Protein AF-0000000066527134 (afdb_homodimer)

Structure (mmCIF, N/CA/C/O backbone):
data_AF-0000000066527134-model_v1
#
loop_
_entity.id
_entity.type
_entity.pdbx_description
1 polymer 'Secreted protein'
#
loop_
_atom_site.group_PDB
_atom_site.id
_atom_site.type_symbol
_atom_site.label_atom_id
_atom_site.label_alt_id
_atom_site.label_comp_id
_atom_site.label_asym_id
_atom_site.label_entity_id
_atom_site.label_seq_id
_atom_site.pdbx_PDB_ins_code
_atom_site.Cartn_x
_atom_site.Cartn_y
_atom_site.Cartn_z
_atom_site.occupancy
_atom_site.B_iso_or_equiv
_atom_site.auth_seq_id
_atom_site.auth_comp_id
_atom_site.auth_asym_id
_atom_site.auth_atom_id
_atom_site.pdbx_PDB_model_num
ATOM 1 N N . MET A 1 1 ? -58.719 14.539 5.199 1 37.06 1 MET A N 1
ATOM 2 C CA . MET A 1 1 ? -57.594 14.211 6.043 1 37.06 1 MET A CA 1
ATOM 3 C C . MET A 1 1 ? -56.281 14.227 5.234 1 37.06 1 MET A C 1
ATOM 5 O O . MET A 1 1 ? -56.188 13.562 4.199 1 37.06 1 MET A O 1
ATOM 9 N N . PRO A 1 2 ? -55.406 15.398 5.344 1 46.97 2 PRO A N 1
ATOM 10 C CA . PRO A 1 2 ? -54.125 15.547 4.633 1 46.97 2 PRO A CA 1
ATOM 11 C C . PRO A 1 2 ? -53.062 14.531 5.074 1 46.97 2 PRO A C 1
ATOM 13 O O . PRO A 1 2 ? -52.938 14.281 6.273 1 46.97 2 PRO A O 1
ATOM 16 N N . CYS A 1 3 ? -52.844 13.469 4.371 1 45.56 3 CYS A N 1
ATOM 17 C CA . CYS A 1 3 ? -51.75 12.5 4.473 1 45.56 3 CYS A CA 1
ATOM 18 C C . CYS A 1 3 ? -50.406 13.188 4.324 1 45.56 3 CYS A C 1
ATOM 20 O O . CYS A 1 3 ? -50.094 13.727 3.262 1 45.56 3 CYS A O 1
ATOM 22 N N . ARG A 1 4 ? -49.844 13.875 5.441 1 46.09 4 ARG A N 1
ATOM 23 C CA . ARG A 1 4 ? -48.469 14.367 5.504 1 46.09 4 ARG A CA 1
ATOM 24 C C . ARG A 1 4 ? -47.469 13.258 5.223 1 46.09 4 ARG A C 1
ATOM 26 O O . ARG A 1 4 ? -47.344 12.312 6.008 1 46.09 4 ARG A O 1
ATOM 33 N N . LEU A 1 5 ? -47.125 13 3.965 1 45.25 5 LEU A N 1
ATOM 34 C CA . LEU A 1 5 ? -46 12.172 3.555 1 45.25 5 LEU A CA 1
ATOM 35 C C . LEU A 1 5 ? -44.688 12.656 4.188 1 45.25 5 LEU A C 1
ATOM 37 O O . LEU A 1 5 ? -44.219 13.758 3.883 1 45.25 5 LEU A O 1
ATOM 41 N N . SER A 1 6 ? -44.375 12.25 5.441 1 44.38 6 SER A N 1
ATOM 42 C CA . SER A 1 6 ? -43.062 12.477 6.031 1 44.38 6 SER A CA 1
ATOM 43 C C . SER A 1 6 ? -41.969 11.844 5.184 1 44.38 6 SER A C 1
ATOM 45 O O . SER A 1 6 ? -41.969 10.641 4.934 1 44.38 6 SER A O 1
ATOM 47 N N . LEU A 1 7 ? -41.219 12.594 4.324 1 48.12 7 LEU A N 1
ATOM 48 C CA . LEU A 1 7 ? -40 12.25 3.611 1 48.12 7 LEU A CA 1
ATOM 49 C C . LEU A 1 7 ? -38.875 11.922 4.586 1 48.12 7 LEU A C 1
ATOM 51 O O . LEU A 1 7 ? -38.344 12.812 5.273 1 48.12 7 LEU A O 1
ATOM 55 N N . VAL A 1 8 ? -38.781 10.695 5.094 1 47.97 8 VAL A N 1
ATOM 56 C CA . VAL A 1 8 ? -37.594 10.227 5.793 1 47.97 8 VAL A CA 1
ATOM 57 C C . VAL A 1 8 ? -36.406 10.195 4.832 1 47.97 8 VAL A C 1
ATOM 59 O O . VAL A 1 8 ? -36.375 9.406 3.889 1 47.97 8 VAL A O 1
ATOM 62 N N . VAL A 1 9 ? -35.625 11.297 4.594 1 46.44 9 VAL A N 1
ATOM 63 C CA . VAL A 1 9 ? -34.344 11.305 3.879 1 46.44 9 VAL A CA 1
ATOM 64 C C . VAL A 1 9 ? -33.312 10.484 4.652 1 46.44 9 VAL A C 1
ATOM 66 O O . VAL A 1 9 ? -32.969 10.828 5.781 1 46.44 9 VAL A O 1
ATOM 69 N N . PHE A 1 10 ? -33.125 9.18 4.355 1 46.41 10 PHE A N 1
ATOM 70 C CA . PHE A 1 10 ? -32.062 8.336 4.875 1 46.41 10 PHE A CA 1
ATOM 71 C C . PHE A 1 10 ? -30.703 8.844 4.406 1 46.41 10 PHE A C 1
ATOM 73 O O . PHE A 1 10 ? -30.438 8.898 3.207 1 46.41 10 PHE A O 1
ATOM 80 N N . PRO A 1 11 ? -29.953 9.609 5.215 1 48.59 11 PRO A N 1
ATOM 81 C CA . PRO A 1 11 ? -28.562 9.945 4.855 1 48.59 11 PRO A CA 1
ATOM 82 C C . PRO A 1 11 ? -27.672 8.719 4.754 1 48.59 11 PRO A C 1
ATOM 84 O O . PRO A 1 11 ? -27.141 8.25 5.766 1 48.59 11 PRO A O 1
ATOM 87 N N . ALA A 1 12 ? -27.875 7.719 4.074 1 39.5 12 ALA A N 1
ATOM 88 C CA . ALA A 1 12 ? -27.141 6.457 4.141 1 39.5 12 ALA A CA 1
ATOM 89 C C . ALA A 1 12 ? -25.672 6.648 3.736 1 39.5 12 ALA A C 1
ATOM 91 O O . ALA A 1 12 ? -24.828 5.82 4.059 1 39.5 12 ALA A O 1
ATOM 92 N N . LEU A 1 13 ? -25.266 7.355 2.67 1 39.97 13 LEU A N 1
ATOM 93 C CA . LEU A 1 13 ? -24.25 6.734 1.822 1 39.97 13 LEU A CA 1
ATOM 94 C C . LEU A 1 13 ? -22.844 6.988 2.373 1 39.97 13 LEU A C 1
ATOM 96 O O . LEU A 1 13 ? -21.875 7.008 1.618 1 39.97 13 LEU A O 1
ATOM 100 N N . PHE A 1 14 ? -22.547 7.645 3.459 1 42.16 14 PHE A N 1
ATOM 101 C CA . PHE A 1 14 ? -21.156 8.016 3.684 1 42.16 14 PHE A CA 1
ATOM 102 C C . PHE A 1 14 ? -20.344 6.797 4.102 1 42.16 14 PHE A C 1
ATOM 104 O O . PHE A 1 14 ? -19.234 6.938 4.637 1 42.16 14 PHE A O 1
ATOM 111 N N . SER A 1 15 ? -20.812 5.535 4.258 1 42.16 15 SER A N 1
ATOM 112 C CA . SER A 1 15 ? -20.25 4.508 5.133 1 42.16 15 SER A CA 1
ATOM 113 C C . SER A 1 15 ? -19.078 3.803 4.48 1 42.16 15 SER A C 1
ATOM 115 O O . SER A 1 15 ? -18.281 3.141 5.164 1 42.16 15 SER A O 1
ATOM 117 N N . ILE A 1 16 ? -18.953 3.828 3.217 1 43.81 16 ILE A N 1
ATOM 118 C CA . ILE A 1 16 ? -18.047 2.844 2.627 1 43.81 16 ILE A CA 1
ATOM 119 C C . ILE A 1 16 ? -16.609 3.336 2.738 1 43.81 16 ILE A C 1
ATOM 121 O O . ILE A 1 16 ? -15.695 2.551 3.023 1 43.81 16 ILE A O 1
ATOM 125 N N . ALA A 1 17 ? -16.359 4.594 2.553 1 46.09 17 ALA A N 1
ATOM 126 C CA . ALA A 1 17 ? -14.992 5.102 2.518 1 46.09 17 ALA A CA 1
ATOM 127 C C . ALA A 1 17 ? -14.336 5.008 3.891 1 46.09 17 ALA A C 1
ATOM 129 O O . ALA A 1 17 ? -13.141 4.719 3.998 1 46.09 17 ALA A O 1
ATOM 130 N N . ALA A 1 18 ? -15.156 5.164 4.969 1 51.25 18 ALA A N 1
ATOM 131 C CA . ALA A 1 18 ? -14.68 5.102 6.348 1 51.25 18 ALA A CA 1
ATOM 132 C C . ALA A 1 18 ? -14.141 3.715 6.684 1 51.25 18 ALA A C 1
ATOM 134 O O . ALA A 1 18 ? -13.125 3.59 7.367 1 51.25 18 ALA A O 1
ATOM 135 N N . GLY A 1 19 ? -14.656 2.715 5.945 1 56.28 19 GLY A N 1
ATOM 136 C CA . GLY A 1 19 ? -14.297 1.346 6.277 1 56.28 19 GLY A CA 1
ATOM 137 C C . GLY A 1 19 ? -12.898 0.97 5.832 1 56.28 19 GLY A C 1
ATOM 138 O O . GLY A 1 19 ? -12.125 0.404 6.605 1 56.28 19 GLY A O 1
ATOM 139 N N . AL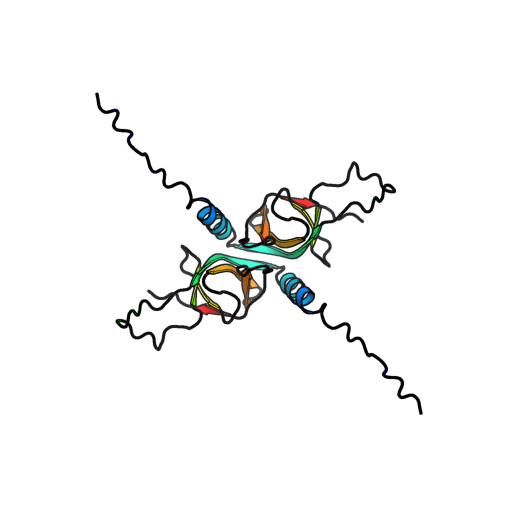A A 1 20 ? -12.531 1.51 4.691 1 60.06 20 ALA A N 1
ATOM 140 C CA . ALA A 1 20 ? -11.219 1.14 4.172 1 60.06 20 ALA A CA 1
ATOM 141 C C . ALA A 1 20 ? -10.109 1.839 4.949 1 60.06 20 ALA A C 1
ATOM 143 O O . ALA A 1 20 ? -9.094 1.221 5.289 1 60.06 20 ALA A O 1
ATOM 144 N N . ALA A 1 21 ? -10.305 3.02 5.328 1 64.88 21 ALA A N 1
ATOM 145 C CA . ALA A 1 21 ? -9.305 3.781 6.07 1 64.88 21 ALA A CA 1
ATOM 146 C C . ALA A 1 21 ? -9.062 3.172 7.449 1 64.88 21 ALA A C 1
ATOM 148 O O . ALA A 1 21 ? -7.922 3.062 7.898 1 64.88 21 ALA A O 1
ATOM 149 N N . GLU A 1 22 ? -10.133 2.783 8.125 1 72.75 22 GLU A N 1
ATOM 150 C CA . GLU A 1 22 ? -10.016 2.184 9.445 1 72.75 22 GLU A CA 1
ATOM 151 C C . GLU A 1 22 ? -9.289 0.846 9.391 1 72.75 22 GLU A C 1
ATOM 153 O O . GLU A 1 22 ? -8.5 0.519 10.281 1 72.75 22 GLU A O 1
ATOM 158 N N . GLU A 1 23 ? -9.484 0.227 8.305 1 82.19 23 GLU A N 1
ATOM 159 C CA . GLU A 1 23 ? -8.859 -1.086 8.164 1 82.19 23 GLU A CA 1
ATOM 160 C C . GLU A 1 23 ? -7.344 -0.965 8 1 82.19 23 GLU A C 1
ATOM 162 O O . GLU A 1 23 ? -6.598 -1.828 8.469 1 82.19 23 GLU A O 1
ATOM 167 N N . LEU A 1 24 ? -6.965 0.145 7.512 1 90.81 24 LEU A N 1
ATOM 168 C CA . LEU A 1 24 ? -5.535 0.307 7.277 1 90.81 24 LEU A CA 1
ATOM 169 C C . LEU A 1 24 ? -4.812 0.696 8.562 1 90.81 24 LEU A C 1
ATOM 171 O O . LEU A 1 24 ? -3.623 0.414 8.727 1 90.81 24 LEU A O 1
ATOM 175 N N . LYS A 1 25 ? -5.551 1.233 9.5 1 90.25 25 LYS A N 1
ATOM 176 C CA . LYS A 1 25 ? -4.957 1.659 10.758 1 90.25 25 LYS A CA 1
ATOM 177 C C . LYS A 1 25 ? -4.418 0.465 11.547 1 90.25 25 LYS A C 1
ATOM 179 O O . LYS A 1 25 ? -3.406 0.577 12.242 1 90.25 25 LYS A O 1
ATOM 184 N N . ASP A 1 26 ? -5.02 -0.697 11.367 1 91.69 26 ASP A N 1
ATOM 185 C CA . ASP A 1 26 ? -4.645 -1.896 12.109 1 91.69 26 ASP A CA 1
ATOM 186 C C . ASP A 1 26 ? -3.35 -2.496 11.57 1 91.69 26 ASP A C 1
ATOM 188 O O . ASP A 1 26 ? -2.795 -3.426 12.156 1 91.69 26 ASP A O 1
ATOM 192 N N . MET A 1 27 ? -2.857 -1.867 10.594 1 95.75 27 MET A N 1
ATOM 193 C CA . MET A 1 27 ? -1.662 -2.422 9.969 1 95.75 27 MET A CA 1
ATOM 194 C C . MET A 1 27 ? -0.402 -1.955 10.688 1 95.75 27 MET A C 1
ATOM 196 O O . MET A 1 27 ? 0.681 -2.502 10.469 1 95.75 27 MET A O 1
ATOM 200 N N . ALA A 1 28 ? -0.53 -0.947 11.484 1 96.38 28 ALA A N 1
ATOM 201 C CA . ALA A 1 28 ? 0.632 -0.46 12.219 1 96.38 28 ALA A CA 1
ATOM 202 C C . ALA A 1 28 ? 1.3 -1.589 13 1 96.38 28 ALA A C 1
ATOM 204 O O . ALA A 1 28 ? 0.62 -2.402 13.633 1 96.38 28 ALA A O 1
ATOM 205 N N . GLY A 1 29 ? 2.629 -1.631 12.914 1 97.12 29 GLY A N 1
ATOM 206 C CA . GLY A 1 29 ? 3.375 -2.662 13.617 1 97.12 29 GLY A CA 1
ATOM 207 C C . GLY A 1 29 ? 3.594 -3.912 12.789 1 97.12 29 GLY A C 1
ATOM 208 O O . GLY A 1 29 ? 4.367 -4.793 13.172 1 97.12 29 GLY A O 1
ATOM 209 N N . SER A 1 30 ? 2.934 -4.055 11.68 1 98 30 SER A N 1
ATOM 210 C CA . SER A 1 30 ? 3.117 -5.199 10.797 1 98 30 SER A CA 1
ATOM 211 C C . SER A 1 30 ? 4.43 -5.094 10.023 1 98 30 SER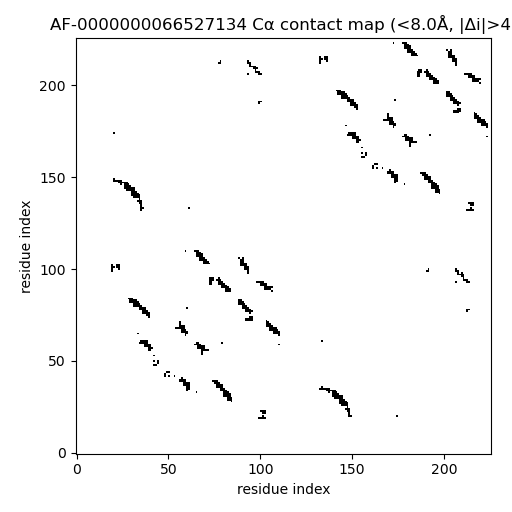 A C 1
ATOM 213 O O . SER A 1 30 ? 4.887 -3.992 9.711 1 98 30 SER A O 1
ATOM 215 N N . THR A 1 31 ? 4.934 -6.234 9.734 1 98.38 31 THR A N 1
ATOM 216 C CA . THR A 1 31 ? 6.109 -6.316 8.875 1 98.38 31 THR A CA 1
ATOM 217 C C . THR A 1 31 ? 5.711 -6.668 7.445 1 98.38 31 THR A C 1
ATOM 219 O O . THR A 1 31 ? 4.941 -7.605 7.223 1 98.38 31 THR A O 1
ATOM 222 N N . ILE A 1 32 ? 6.188 -5.918 6.574 1 98.19 32 ILE A N 1
ATOM 223 C CA . ILE A 1 32 ? 5.949 -6.223 5.168 1 98.19 32 ILE A CA 1
ATOM 224 C C . ILE A 1 32 ? 6.777 -7.438 4.754 1 98.19 32 ILE A C 1
ATOM 226 O O . ILE A 1 32 ? 8.008 -7.41 4.828 1 98.19 32 ILE A O 1
ATOM 230 N N . VAL A 1 33 ? 6.148 -8.414 4.324 1 98.19 33 VAL A N 1
ATOM 231 C CA . VAL A 1 33 ? 6.801 -9.648 3.898 1 98.19 33 VAL A CA 1
ATOM 232 C C . VAL A 1 33 ? 7.207 -9.539 2.43 1 98.19 33 VAL A C 1
ATOM 234 O O . VAL A 1 33 ? 8.328 -9.883 2.062 1 98.19 33 VAL A O 1
ATOM 237 N N . VAL A 1 34 ? 6.293 -9.102 1.628 1 97.56 34 VAL A N 1
ATOM 238 C CA . VAL A 1 34 ? 6.523 -8.898 0.202 1 97.56 34 VAL A CA 1
ATOM 239 C C . VAL A 1 34 ? 5.594 -7.812 -0.325 1 97.56 34 VAL A C 1
ATOM 241 O O . VAL A 1 34 ? 4.492 -7.617 0.201 1 97.56 34 VAL A O 1
ATOM 244 N N . ALA A 1 35 ? 6.023 -7.078 -1.286 1 96.62 35 ALA A N 1
ATOM 245 C CA . ALA A 1 35 ? 5.23 -6.047 -1.959 1 96.62 35 ALA A CA 1
ATOM 246 C C . ALA A 1 35 ? 5.586 -5.965 -3.441 1 96.62 35 ALA A C 1
ATOM 248 O O . ALA A 1 35 ? 6.711 -6.281 -3.834 1 96.62 35 ALA A O 1
ATOM 249 N N . GLY A 1 36 ? 4.621 -5.551 -4.203 1 93.69 36 GLY A N 1
ATOM 250 C CA . GLY A 1 36 ? 4.855 -5.418 -5.633 1 93.69 36 GLY A CA 1
ATOM 251 C C . GLY A 1 36 ? 3.6 -5.605 -6.461 1 93.69 36 GLY A C 1
ATOM 252 O O . GLY A 1 36 ? 2.488 -5.59 -5.93 1 93.69 36 GLY A O 1
ATOM 253 N N . ARG A 1 37 ? 3.801 -5.645 -7.73 1 91.44 37 ARG A N 1
ATOM 254 C CA . ARG A 1 37 ? 2.703 -5.902 -8.656 1 91.44 37 ARG A CA 1
ATOM 255 C C . ARG A 1 37 ? 2.268 -7.363 -8.594 1 91.44 37 ARG A C 1
ATOM 257 O O . ARG A 1 37 ? 3.105 -8.266 -8.539 1 91.44 37 ARG A O 1
ATOM 264 N N . LEU A 1 38 ? 1.004 -7.508 -8.539 1 92.81 38 LEU A N 1
ATOM 265 C CA . LEU A 1 38 ? 0.38 -8.828 -8.609 1 92.81 38 LEU A CA 1
ATOM 266 C C . LEU A 1 38 ? -0.214 -9.078 -9.984 1 92.81 38 LEU A C 1
ATOM 268 O O . LEU A 1 38 ? -0.937 -8.234 -10.523 1 92.81 38 LEU A O 1
ATOM 272 N N . GLU A 1 39 ? 0.112 -10.234 -10.461 1 91.38 39 GLU A N 1
ATOM 273 C CA . GLU A 1 39 ? -0.455 -10.648 -11.742 1 91.38 39 GLU A CA 1
ATOM 274 C C . GLU A 1 39 ? -1.211 -11.969 -11.609 1 91.38 39 GLU A C 1
ATOM 276 O O . GLU A 1 39 ? -0.761 -12.875 -10.906 1 91.38 39 GLU A O 1
ATOM 281 N N . ALA A 1 40 ? -2.277 -11.945 -12.328 1 91.38 40 ALA A N 1
ATOM 282 C CA . ALA A 1 40 ? -3.059 -13.18 -12.32 1 91.38 40 ALA A CA 1
ATOM 283 C C . ALA A 1 40 ? -2.289 -14.32 -12.977 1 91.38 40 ALA A C 1
ATOM 285 O O . ALA A 1 40 ? -1.641 -14.125 -14.008 1 91.38 40 ALA A O 1
ATOM 286 N N . VAL A 1 41 ? -2.293 -15.469 -12.242 1 90.31 41 VAL A N 1
ATOM 287 C CA . VAL A 1 41 ? -1.701 -16.688 -12.797 1 90.31 41 VAL A CA 1
ATOM 288 C C . VAL A 1 41 ? -2.797 -17.578 -13.383 1 90.31 41 VAL A C 1
ATOM 290 O O . VAL A 1 41 ? -3.59 -18.156 -12.633 1 90.31 41 VAL A O 1
ATOM 293 N N . GLU A 1 42 ? -2.785 -17.594 -14.633 1 84.31 42 GLU A N 1
ATOM 294 C CA . GLU A 1 42 ? -3.791 -18.406 -15.297 1 84.31 42 GLU A CA 1
ATOM 295 C C . GLU A 1 42 ? -3.254 -19.797 -15.594 1 84.31 42 GLU A C 1
ATOM 297 O O . GLU A 1 42 ? -2.053 -19.984 -15.812 1 84.31 42 GLU A O 1
ATOM 302 N N . CYS A 1 43 ? -4.145 -20.766 -15.43 1 81.88 43 CYS A N 1
ATOM 303 C CA . CYS A 1 43 ? -3.799 -22.094 -15.883 1 81.88 43 CYS A CA 1
ATOM 304 C C . CYS A 1 43 ? -3.428 -22.094 -17.359 1 81.88 43 CYS A C 1
ATOM 306 O O . CYS A 1 43 ? -4.133 -21.5 -18.188 1 81.88 43 CYS A O 1
ATOM 308 N N . PRO A 1 44 ? -2.178 -22.5 -17.562 1 71.81 44 PRO A N 1
ATOM 309 C CA . PRO A 1 44 ? -1.733 -22.469 -18.953 1 71.81 44 PRO A CA 1
ATOM 310 C C . PRO A 1 44 ? -2.693 -23.188 -19.906 1 71.81 44 PRO A C 1
ATOM 312 O O . PRO A 1 44 ? -2.574 -23.062 -21.125 1 71.81 44 PRO A O 1
ATOM 315 N N . GLY A 1 45 ? -3.834 -23.656 -19.453 1 63.66 45 GLY A N 1
ATOM 316 C CA . GLY A 1 45 ? -4.59 -24.75 -20.031 1 63.66 45 GLY A CA 1
ATOM 317 C C . GLY A 1 45 ? -5.125 -24.438 -21.422 1 63.66 45 GLY A C 1
ATOM 318 O O . GLY A 1 45 ? -6.105 -23.703 -21.562 1 63.66 45 GLY A O 1
ATOM 319 N N . ALA A 1 46 ? -4.52 -23.922 -22.297 1 56.28 46 ALA A N 1
ATOM 320 C CA . ALA A 1 46 ? -5.18 -24.078 -23.594 1 56.28 46 ALA A CA 1
ATOM 321 C C . ALA A 1 46 ? -5.684 -25.5 -23.781 1 56.28 46 ALA A C 1
ATOM 323 O O . ALA A 1 46 ? -5.574 -26.062 -24.875 1 56.28 46 ALA A O 1
ATOM 324 N N . GLY A 1 47 ? -6.309 -26.062 -22.578 1 57.56 47 GLY A N 1
ATOM 325 C CA . GLY A 1 47 ? -6.836 -27.391 -22.797 1 57.56 47 GLY A CA 1
ATOM 326 C C . GLY A 1 47 ? -5.801 -28.484 -22.609 1 57.56 47 GLY A C 1
ATOM 327 O O . GLY A 1 47 ? -6.133 -29.672 -22.609 1 57.56 47 GLY A O 1
ATOM 328 N N . LEU A 1 48 ? -4.605 -28.125 -22.547 1 62.91 48 LEU A N 1
ATOM 329 C CA . LEU A 1 48 ? -3.582 -29.172 -22.5 1 62.91 48 LEU A CA 1
ATOM 330 C C . LEU A 1 48 ? -3.271 -29.562 -21.062 1 62.91 48 LEU A C 1
ATOM 332 O O . LEU A 1 48 ? -2.717 -30.625 -20.812 1 62.91 48 LEU A O 1
ATOM 336 N N . TYR A 1 49 ? -3.807 -28.672 -20.188 1 65.25 49 TYR A N 1
ATOM 337 C CA . TYR A 1 49 ? -3.545 -28.953 -18.781 1 65.25 49 TYR A CA 1
ATOM 338 C C . TYR A 1 49 ? -4.848 -29.078 -18 1 65.25 49 TYR A C 1
ATOM 340 O O . TYR A 1 49 ? -5.855 -28.469 -18.359 1 65.25 49 TYR A O 1
ATOM 348 N N . ASP A 1 50 ? -4.957 -30.125 -17.266 1 72.12 50 ASP A N 1
ATOM 349 C CA . ASP A 1 50 ? -6.074 -30.234 -16.344 1 72.12 50 ASP A CA 1
ATOM 350 C C . ASP A 1 50 ? -6.086 -29.062 -15.352 1 72.12 50 ASP A C 1
ATOM 352 O O . ASP A 1 50 ? -5.281 -29.031 -14.414 1 72.12 50 ASP A O 1
ATOM 356 N N . CYS A 1 51 ? -6.969 -28.094 -15.539 1 77.62 51 CYS A N 1
ATOM 357 C CA . CYS A 1 51 ? -7.027 -26.891 -14.734 1 77.62 51 CYS A CA 1
ATOM 358 C C . CYS A 1 51 ? -8.086 -27.016 -13.641 1 77.62 51 CYS A C 1
ATOM 360 O O . CYS A 1 51 ? -8.352 -26.047 -12.922 1 77.62 51 CYS A O 1
ATOM 362 N N . THR A 1 52 ? -8.688 -28.219 -13.57 1 75.31 52 THR A N 1
ATOM 363 C CA . THR A 1 52 ? -9.773 -28.391 -12.609 1 75.31 52 THR A CA 1
ATOM 364 C C . THR A 1 52 ? -9.281 -28.141 -11.188 1 75.31 52 THR A C 1
ATOM 366 O O . THR A 1 52 ? -10.039 -27.656 -10.344 1 75.31 52 THR A O 1
ATOM 369 N N . GLY A 1 53 ? -7.93 -28.281 -10.977 1 71.19 53 GLY A N 1
ATOM 370 C CA . GLY A 1 53 ? -7.391 -28.062 -9.648 1 71.19 53 GLY A CA 1
ATOM 371 C C . GLY A 1 53 ? -6.633 -26.75 -9.523 1 71.19 53 GLY A C 1
ATOM 372 O O . GLY A 1 53 ? -6.008 -26.484 -8.492 1 71.19 53 GLY A O 1
ATOM 373 N N . TRP A 1 54 ? -6.801 -25.984 -10.523 1 76.06 54 TRP A N 1
ATOM 374 C CA . TRP A 1 54 ? -6.105 -24.703 -10.492 1 76.06 54 TRP A CA 1
ATOM 375 C C . TRP A 1 54 ? -6.77 -23.75 -9.508 1 76.06 54 TRP A C 1
ATOM 377 O O . TRP A 1 54 ? -7.988 -23.562 -9.539 1 76.06 54 TRP A O 1
ATOM 387 N N . PRO A 1 55 ? -5.969 -23.266 -8.695 1 76.25 55 PRO A N 1
ATOM 388 C CA . PRO A 1 55 ? -6.586 -22.359 -7.715 1 76.25 55 PRO A CA 1
ATOM 389 C C . PRO A 1 55 ? -7.227 -21.141 -8.359 1 76.25 55 PRO A C 1
ATOM 391 O O . PRO A 1 55 ? -6.691 -20.594 -9.328 1 76.25 55 PRO A O 1
ATOM 394 N N . ALA A 1 56 ? -8.438 -20.828 -7.902 1 77.69 56 ALA A N 1
ATOM 395 C CA . ALA A 1 56 ? -9.117 -19.625 -8.383 1 77.69 56 ALA A CA 1
ATOM 396 C C . ALA A 1 56 ? -8.461 -18.375 -7.816 1 77.69 56 ALA A C 1
ATOM 398 O O . ALA A 1 56 ? -7.953 -18.375 -6.691 1 77.69 56 ALA A O 1
ATOM 399 N N . ASN A 1 57 ? -8.453 -17.328 -8.609 1 89.5 57 ASN A N 1
ATOM 400 C CA . ASN A 1 57 ? -8.023 -16 -8.164 1 89.5 57 ASN A CA 1
ATOM 401 C C . ASN A 1 57 ? -6.586 -16.016 -7.656 1 89.5 57 ASN A C 1
ATOM 403 O O . ASN A 1 57 ? -6.305 -15.516 -6.566 1 89.5 57 ASN A O 1
ATOM 407 N N . LEU A 1 58 ? -5.762 -16.812 -8.414 1 93.19 58 LEU A N 1
ATOM 408 C CA . LEU A 1 58 ? -4.348 -16.938 -8.094 1 93.19 58 LEU A CA 1
ATOM 409 C C . LEU A 1 58 ? -3.545 -15.773 -8.672 1 93.19 58 LEU A C 1
ATOM 411 O O . LEU A 1 58 ? -3.686 -15.445 -9.852 1 93.19 58 LEU A O 1
ATOM 415 N N . TYR A 1 59 ? -2.768 -15.227 -7.824 1 93.81 59 TYR A N 1
ATOM 416 C CA . TYR A 1 59 ? -1.915 -14.117 -8.227 1 93.81 59 TYR A CA 1
ATOM 417 C C . TYR A 1 59 ? -0.472 -14.352 -7.797 1 93.81 59 TYR A C 1
ATOM 419 O O . TYR A 1 59 ? -0.222 -14.961 -6.754 1 93.81 59 TYR A O 1
ATOM 427 N N . ARG A 1 60 ? 0.445 -13.836 -8.547 1 95.19 60 ARG A N 1
ATOM 428 C CA . ARG A 1 60 ? 1.868 -13.883 -8.227 1 95.19 60 ARG A CA 1
ATOM 429 C C . ARG A 1 60 ? 2.471 -12.484 -8.188 1 95.19 60 ARG A C 1
ATOM 431 O O . ARG A 1 60 ? 2.17 -11.656 -9.047 1 95.19 60 ARG A O 1
ATOM 438 N N . PHE A 1 61 ? 3.309 -12.258 -7.105 1 95.38 61 PHE A N 1
ATOM 439 C CA . PHE A 1 61 ? 4.117 -11.039 -7.145 1 95.38 61 PHE A CA 1
ATOM 440 C C . PHE A 1 61 ? 5.129 -11.102 -8.281 1 95.38 61 PHE A C 1
ATOM 442 O O . PHE A 1 61 ? 5.949 -12.023 -8.344 1 95.38 61 PHE A O 1
ATOM 449 N N . GLU A 1 62 ? 5.047 -10.148 -9.07 1 92.06 62 GLU A N 1
ATOM 450 C CA . GLU A 1 62 ? 5.918 -10.125 -10.242 1 92.06 62 GLU A CA 1
ATOM 451 C C . GLU A 1 62 ? 7.387 -10.203 -9.844 1 92.06 62 GLU A C 1
ATOM 453 O O . GLU A 1 62 ? 7.863 -9.398 -9.047 1 92.06 62 GLU A O 1
ATOM 458 N N . GLY A 1 63 ? 8.07 -11.234 -10.453 1 90.88 63 GLY A N 1
ATOM 459 C CA . GLY A 1 63 ? 9.5 -11.391 -10.234 1 90.88 63 GLY A CA 1
ATOM 460 C C . GLY A 1 63 ? 9.836 -11.977 -8.875 1 90.88 63 GLY A C 1
ATOM 461 O O . GLY A 1 63 ? 11 -11.961 -8.461 1 90.88 63 GLY A O 1
ATOM 462 N N . GLN A 1 64 ? 8.805 -12.406 -8.203 1 93.62 64 GLN A N 1
ATOM 463 C CA . GLN A 1 64 ? 9.008 -12.992 -6.883 1 93.62 64 GLN A CA 1
ATOM 464 C C . GLN A 1 64 ? 8.32 -14.352 -6.773 1 93.62 64 GLN A C 1
ATOM 466 O O . GLN A 1 64 ? 7.441 -14.672 -7.566 1 93.62 64 GLN A O 1
ATOM 471 N N . ASP A 1 65 ? 8.773 -15.266 -5.898 1 93.69 65 ASP A N 1
ATOM 472 C CA . ASP A 1 65 ? 8.211 -16.609 -5.73 1 93.69 65 ASP A CA 1
ATOM 473 C C . ASP A 1 65 ? 7.227 -16.641 -4.566 1 93.69 65 ASP A C 1
ATOM 475 O O . ASP A 1 65 ? 7.348 -17.484 -3.672 1 93.69 65 ASP A O 1
ATOM 479 N N . VAL A 1 66 ? 6.316 -15.75 -4.574 1 96.81 66 VAL A N 1
ATOM 480 C CA . VAL A 1 66 ? 5.238 -15.664 -3.594 1 96.81 66 VAL A CA 1
ATOM 481 C C . VAL A 1 66 ? 3.896 -15.539 -4.316 1 96.81 66 VAL A C 1
ATOM 483 O O . VAL A 1 66 ? 3.721 -14.656 -5.16 1 96.81 66 VAL A O 1
ATOM 486 N N . CYS A 1 67 ? 3.043 -16.391 -4 1 96.44 67 CYS A N 1
ATOM 487 C CA . CYS A 1 67 ? 1.725 -16.422 -4.629 1 96.44 67 CYS A CA 1
ATOM 488 C C . CYS A 1 67 ? 0.623 -16.281 -3.582 1 96.44 67 CYS A C 1
ATOM 490 O O . CYS A 1 67 ? 0.777 -16.734 -2.449 1 96.44 67 CYS A O 1
ATOM 492 N N . LEU A 1 68 ? -0.416 -15.625 -3.975 1 96.25 68 LEU A N 1
ATOM 493 C CA . LEU A 1 68 ? -1.589 -15.422 -3.133 1 96.25 68 LEU A CA 1
ATOM 494 C C . LEU A 1 68 ? -2.855 -15.891 -3.838 1 96.25 68 LEU A C 1
ATOM 496 O O . LEU A 1 68 ? -2.992 -15.727 -5.055 1 96.25 68 LEU A O 1
ATOM 500 N N . SER A 1 69 ? -3.668 -16.469 -3.131 1 93.62 69 SER A N 1
ATOM 501 C CA . SER A 1 69 ? -5.066 -16.562 -3.535 1 93.62 69 SER A CA 1
ATOM 502 C C . SER A 1 69 ? -5.891 -15.422 -2.947 1 93.62 69 SER A C 1
ATOM 504 O O . SER A 1 69 ? -5.965 -15.266 -1.727 1 93.62 69 SER A O 1
ATOM 506 N N . ILE A 1 70 ? -6.453 -14.602 -3.812 1 92.69 70 ILE A N 1
ATOM 507 C CA . ILE A 1 70 ? -7.211 -13.43 -3.379 1 92.69 70 ILE A CA 1
ATOM 508 C C . ILE A 1 70 ? -8.672 -13.578 -3.799 1 92.69 70 ILE A C 1
ATOM 510 O O . ILE A 1 70 ? -8.969 -13.766 -4.98 1 92.69 70 ILE A O 1
ATOM 514 N N . GLU A 1 71 ? -9.555 -13.469 -2.932 1 87.81 71 GLU A N 1
ATOM 515 C CA . GLU A 1 71 ? -10.969 -13.719 -3.201 1 87.81 71 GLU A CA 1
ATOM 516 C C . GLU A 1 71 ? -11.578 -12.602 -4.043 1 87.81 71 GLU A C 1
ATOM 518 O O . GLU A 1 71 ? -12.367 -12.867 -4.953 1 87.81 71 GLU A O 1
ATOM 523 N N . ALA A 1 72 ? -11.312 -11.375 -3.641 1 80.81 72 ALA A N 1
ATOM 524 C CA . ALA A 1 72 ? -11.805 -10.211 -4.379 1 80.81 72 ALA A CA 1
ATOM 525 C C . ALA A 1 72 ? -10.875 -9.016 -4.219 1 80.81 72 ALA A C 1
ATOM 527 O O . ALA A 1 72 ? -10.258 -8.844 -3.162 1 80.81 72 ALA A O 1
ATOM 528 N N . GLY A 1 73 ? -10.82 -8.305 -5.273 1 77.06 73 GLY A N 1
ATOM 529 C CA . GLY A 1 73 ? -10.102 -7.055 -5.09 1 77.06 73 GLY A CA 1
ATOM 530 C C . GLY A 1 73 ? -8.969 -6.867 -6.07 1 77.06 73 GLY A C 1
ATOM 531 O O . GLY A 1 73 ? -8.367 -5.789 -6.141 1 77.06 73 GLY A O 1
ATOM 532 N N . CYS A 1 74 ? -8.695 -7.973 -6.727 1 83.56 74 CYS A N 1
ATOM 533 C CA . CYS A 1 74 ? -7.625 -7.887 -7.711 1 83.56 74 CYS A CA 1
ATOM 534 C C . CYS A 1 74 ? -8.109 -8.336 -9.086 1 83.56 74 CYS A C 1
ATOM 536 O O . CYS A 1 74 ? -8.617 -9.453 -9.227 1 83.56 74 CYS A O 1
ATOM 538 N N . ASP A 1 75 ? -8.531 -7.555 -10.047 1 78.44 75 ASP A N 1
ATOM 539 C CA . ASP A 1 75 ? -8.938 -7.957 -11.383 1 78.44 75 ASP A CA 1
ATOM 540 C C . ASP A 1 75 ? -7.797 -8.648 -12.125 1 78.44 75 ASP A C 1
ATOM 542 O O . ASP A 1 75 ? -7.301 -9.688 -11.68 1 78.44 75 ASP A O 1
ATOM 546 N N . TYR A 1 76 ? -7.375 -8.18 -13.227 1 80.38 76 TYR A N 1
ATOM 547 C CA . TYR A 1 76 ? -6.293 -8.812 -13.984 1 80.38 76 TYR A CA 1
ATOM 548 C C . TYR A 1 76 ? -4.945 -8.539 -13.328 1 80.38 76 TYR A C 1
ATOM 550 O O . TYR A 1 76 ? -4.082 -9.422 -13.281 1 80.38 76 TYR A O 1
ATOM 558 N N . SER A 1 77 ? -4.824 -7.395 -12.766 1 84.88 77 SER A N 1
ATOM 559 C CA . SER A 1 77 ? -3.609 -7.02 -12.047 1 84.88 77 SER A CA 1
ATOM 560 C C . SER A 1 77 ? -3.895 -5.953 -11 1 84.88 77 SER A C 1
ATOM 562 O O . SER A 1 77 ? -4.848 -5.184 -11.133 1 84.88 77 SER A O 1
ATOM 564 N N . CYS A 1 78 ? -3.004 -6.004 -10.031 1 88.12 78 CYS A N 1
ATOM 565 C CA . CYS A 1 78 ? -3.053 -4.992 -8.984 1 88.12 78 CYS A CA 1
ATOM 566 C C . CYS A 1 78 ? -1.713 -4.887 -8.266 1 88.12 78 CYS A C 1
ATOM 568 O O . CYS A 1 78 ? -0.776 -5.625 -8.578 1 88.12 78 CYS A O 1
ATOM 570 N N . ASP A 1 79 ? -1.583 -3.918 -7.492 1 90.88 79 ASP A N 1
ATOM 571 C CA . ASP A 1 79 ? -0.474 -3.869 -6.543 1 90.88 79 ASP A CA 1
ATOM 572 C C . ASP A 1 79 ? -0.86 -4.512 -5.211 1 90.88 79 ASP A C 1
ATOM 574 O O . ASP A 1 79 ? -2.008 -4.406 -4.777 1 90.88 79 ASP A O 1
ATOM 578 N N . GLY A 1 80 ? 0.123 -5.121 -4.637 1 93.25 80 GLY A N 1
ATOM 579 C CA . GLY A 1 80 ? -0.177 -5.832 -3.408 1 93.25 80 GLY A CA 1
ATOM 580 C C . GLY A 1 80 ? 0.922 -5.719 -2.369 1 93.25 80 GLY A C 1
ATOM 581 O O . GLY A 1 80 ? 2.094 -5.539 -2.713 1 93.25 80 GLY A O 1
ATOM 582 N N . ILE A 1 81 ? 0.53 -5.828 -1.137 1 95.69 81 ILE A N 1
ATOM 583 C CA . ILE A 1 81 ? 1.406 -5.934 0.025 1 95.69 81 ILE A CA 1
ATOM 584 C C . ILE A 1 81 ? 0.948 -7.086 0.914 1 95.69 81 ILE A C 1
ATOM 586 O O . ILE A 1 81 ? -0.214 -7.141 1.321 1 95.69 81 ILE A O 1
ATOM 590 N N . LEU A 1 82 ? 1.795 -8.031 1.134 1 98 82 LEU A N 1
ATOM 591 C CA . LEU A 1 82 ? 1.618 -9.039 2.172 1 98 82 LEU A CA 1
ATOM 592 C C . LEU A 1 82 ? 2.361 -8.648 3.443 1 98 82 LEU A C 1
ATOM 594 O O . LEU A 1 82 ? 3.562 -8.367 3.404 1 98 82 LEU A O 1
ATOM 598 N N . SER A 1 83 ? 1.659 -8.594 4.488 1 98.12 83 SER A N 1
ATOM 599 C CA . SER A 1 83 ? 2.277 -8.242 5.762 1 98.12 83 SER A CA 1
ATOM 600 C C . SER A 1 83 ? 1.946 -9.266 6.84 1 98.12 83 SER A C 1
ATOM 602 O O . SER A 1 83 ? 1.053 -10.094 6.664 1 98.12 83 SER A O 1
ATOM 604 N N . GLU A 1 84 ? 2.736 -9.195 7.902 1 97.94 84 GLU A N 1
ATOM 605 C CA . GLU A 1 84 ? 2.547 -10.125 9.016 1 97.94 84 GLU A CA 1
ATOM 606 C C . GLU A 1 84 ? 2.695 -9.414 10.359 1 97.94 84 GLU A C 1
ATOM 608 O O . GLU A 1 84 ? 3.576 -8.57 10.523 1 97.94 84 GLU A O 1
ATOM 613 N N . LYS A 1 85 ? 1.817 -9.688 11.211 1 97.19 85 LYS A N 1
ATOM 614 C CA . LYS A 1 85 ? 1.842 -9.211 12.586 1 97.19 85 LYS A CA 1
ATOM 615 C C . LYS A 1 85 ? 1.404 -10.312 13.555 1 97.19 85 LYS A C 1
ATOM 617 O O . LYS A 1 85 ? 0.284 -10.812 13.461 1 97.19 85 LYS A O 1
ATOM 622 N N . GLY A 1 86 ? 2.314 -10.648 14.477 1 95.19 86 GLY A N 1
ATOM 623 C CA . GLY A 1 86 ? 1.979 -11.672 15.453 1 95.19 86 GLY A CA 1
ATOM 624 C C . GLY A 1 86 ? 1.63 -13.008 14.828 1 95.19 86 GLY A C 1
ATOM 625 O O . GLY A 1 86 ? 0.714 -13.695 15.281 1 95.19 86 GLY A O 1
ATOM 626 N N . GLY A 1 87 ? 2.166 -13.297 13.734 1 94.06 87 GLY A N 1
ATOM 627 C CA . GLY A 1 87 ? 1.945 -14.578 13.078 1 94.06 87 GLY A CA 1
ATOM 628 C C . GLY A 1 87 ? 0.762 -14.57 12.133 1 94.06 87 GLY A C 1
ATOM 629 O O . GLY A 1 87 ? 0.477 -15.578 11.477 1 94.06 87 GLY A O 1
ATOM 630 N N . THR A 1 88 ? 0.058 -13.453 12.133 1 96.31 88 THR A N 1
ATOM 631 C CA . THR A 1 88 ? -1.095 -13.328 11.242 1 96.31 88 THR A CA 1
ATOM 632 C C . THR A 1 88 ? -0.74 -12.516 10.008 1 96.31 88 THR A C 1
ATOM 634 O O . THR A 1 88 ? -0.168 -11.43 10.117 1 96.31 88 THR A O 1
ATOM 637 N N . GLN A 1 89 ? -1.159 -13.086 8.875 1 97.06 89 GLN A N 1
ATOM 638 C CA . GLN A 1 89 ? -0.88 -12.383 7.625 1 97.06 89 GLN A CA 1
ATOM 639 C C . GLN A 1 89 ? -2.086 -11.57 7.168 1 97.06 89 GLN A C 1
ATOM 641 O O . GLN A 1 89 ? -3.23 -11.945 7.43 1 97.06 89 GLN A O 1
ATOM 646 N N . SER A 1 90 ? -1.79 -10.43 6.582 1 97.06 90 SER A N 1
ATOM 647 C CA . SER A 1 90 ? -2.791 -9.586 5.941 1 97.06 90 SER A CA 1
ATOM 648 C C . SER A 1 90 ? -2.361 -9.188 4.531 1 97.06 90 SER A C 1
ATOM 650 O O . SER A 1 90 ? -1.169 -9.039 4.258 1 97.06 90 SER A O 1
ATOM 652 N N . ILE A 1 91 ? -3.371 -9.039 3.68 1 95.62 91 ILE A N 1
ATOM 653 C CA . ILE A 1 91 ? -3.121 -8.68 2.287 1 95.62 91 ILE A CA 1
ATOM 654 C C . ILE A 1 91 ? -3.77 -7.332 1.979 1 95.62 91 ILE A C 1
ATOM 656 O O . ILE A 1 91 ? -4.965 -7.141 2.221 1 95.62 91 ILE A O 1
ATOM 660 N N . LEU A 1 92 ? -2.98 -6.406 1.539 1 93.38 92 LEU A N 1
ATOM 661 C CA . LEU A 1 92 ? -3.459 -5.133 1.006 1 93.38 92 LEU A CA 1
ATOM 662 C C . LEU A 1 92 ? -3.314 -5.094 -0.512 1 93.38 92 LEU A C 1
ATOM 664 O O . LEU A 1 92 ? -2.305 -5.543 -1.057 1 93.38 92 LEU A O 1
ATOM 668 N N . VAL A 1 93 ? -4.32 -4.535 -1.141 1 91.31 93 VAL A N 1
ATOM 669 C CA . VAL A 1 93 ? -4.211 -4.398 -2.59 1 91.31 93 VAL A CA 1
ATOM 670 C C . VAL A 1 93 ? -4.688 -3.012 -3.014 1 91.31 93 VAL A C 1
ATOM 672 O O . VAL A 1 93 ? -5.453 -2.365 -2.297 1 91.31 93 VAL A O 1
ATOM 675 N N . SER A 1 94 ? -4.066 -2.586 -4.102 1 87.12 94 SER A N 1
ATOM 676 C CA . SER A 1 94 ? -4.547 -1.398 -4.805 1 87.12 94 SER A CA 1
ATOM 677 C C . SER A 1 94 ? -4.582 -1.623 -6.312 1 87.12 94 SER A C 1
ATOM 679 O O . SER A 1 94 ? -3.594 -2.057 -6.906 1 87.12 94 SER A O 1
ATOM 681 N N . GLY A 1 95 ? -5.461 -1.522 -7.039 1 71.5 95 GLY A N 1
ATOM 682 C CA . GLY A 1 95 ? -5.41 -1.794 -8.469 1 71.5 95 GLY A CA 1
ATOM 683 C C . GLY A 1 95 ? -6.57 -1.19 -9.227 1 71.5 95 GLY A C 1
ATOM 684 O O . GLY A 1 95 ? -6.465 -0.937 -10.43 1 71.5 95 GLY A O 1
ATOM 685 N N . SER A 1 96 ? -7.816 -1.33 -8.703 1 56.75 96 SER A N 1
ATOM 686 C CA . SER A 1 96 ? -8.945 -0.949 -9.547 1 56.75 96 SER A CA 1
ATOM 687 C C . SER A 1 96 ? -9.148 0.562 -9.547 1 56.75 96 SER A C 1
ATOM 689 O O . SER A 1 96 ? -8.555 1.275 -8.734 1 56.75 96 SER A O 1
ATOM 691 N N . TYR A 1 97 ? -9.797 0.978 -10.656 1 51 97 TYR A N 1
ATOM 692 C CA . TYR A 1 97 ? -10.211 2.363 -10.844 1 51 97 TYR A CA 1
ATOM 693 C C . TYR A 1 97 ? -10.727 2.961 -9.539 1 51 97 TYR A C 1
ATOM 695 O O . TYR A 1 97 ? -11.656 2.424 -8.922 1 51 97 TY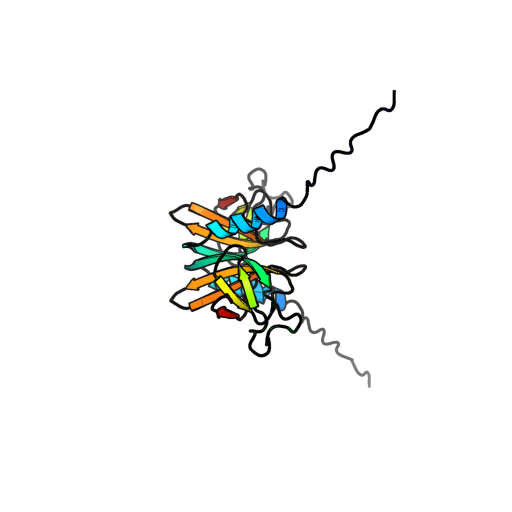R A O 1
ATOM 703 N N . ARG A 1 98 ? -10.18 3.992 -9.086 1 52.22 98 ARG A N 1
ATOM 704 C CA . ARG A 1 98 ? -10.586 4.84 -7.969 1 52.22 98 ARG A CA 1
ATOM 705 C C . ARG A 1 98 ? -10.242 4.188 -6.633 1 52.22 98 ARG A C 1
ATOM 707 O O . ARG A 1 98 ? -10.711 4.633 -5.582 1 52.22 98 ARG A O 1
ATOM 714 N N . ASP A 1 99 ? -9.297 3.037 -6.906 1 60.5 99 ASP A N 1
ATOM 715 C CA . ASP A 1 99 ? -9.383 2.27 -5.668 1 60.5 99 ASP A CA 1
ATOM 716 C C . ASP A 1 99 ? -8.281 2.678 -4.695 1 60.5 99 ASP A C 1
ATOM 718 O O . ASP A 1 99 ? -7.188 3.072 -5.113 1 60.5 99 ASP A O 1
ATOM 722 N N . HIS A 1 100 ? -8.625 2.82 -3.57 1 77.19 100 HIS A N 1
ATOM 723 C CA . HIS A 1 100 ? -7.973 2.9 -2.268 1 77.19 100 HIS A CA 1
ATOM 724 C C . HIS A 1 100 ? -7.25 1.599 -1.931 1 77.19 100 HIS A C 1
ATOM 726 O O . HIS A 1 100 ? -7.566 0.547 -2.492 1 77.19 100 HIS A O 1
ATOM 732 N N . ILE A 1 101 ? -6.176 1.799 -1.278 1 88.56 101 ILE A N 1
ATOM 733 C CA . ILE A 1 101 ? -5.594 0.598 -0.69 1 88.56 101 ILE A CA 1
ATOM 734 C C . ILE A 1 101 ? -6.609 -0.07 0.233 1 88.56 101 ILE A C 1
ATOM 736 O O . ILE A 1 101 ? -7.215 0.59 1.083 1 88.56 101 ILE A O 1
ATOM 740 N N . ARG A 1 102 ? -6.801 -1.335 0.054 1 88.81 102 ARG A N 1
ATOM 741 C CA . ARG A 1 102 ? -7.766 -2.049 0.885 1 88.81 102 ARG A CA 1
ATOM 742 C C . ARG A 1 102 ? -7.211 -3.395 1.334 1 88.81 102 ARG A C 1
ATOM 744 O O . ARG A 1 102 ? -6.41 -4.012 0.625 1 88.81 102 ARG A O 1
ATOM 751 N N . LYS A 1 103 ? -7.707 -3.725 2.426 1 91.5 103 LYS A N 1
ATOM 752 C CA . LYS A 1 103 ? -7.453 -5.078 2.904 1 91.5 103 LYS A CA 1
ATOM 753 C C . LYS A 1 103 ? -8.391 -6.082 2.244 1 91.5 103 LYS A C 1
ATOM 755 O O . LYS A 1 103 ? -9.586 -5.82 2.1 1 91.5 103 LYS A O 1
ATOM 760 N N . VAL A 1 104 ? -7.82 -7.203 1.826 1 91.31 104 VAL A N 1
ATOM 761 C CA . VAL A 1 104 ? -8.648 -8.195 1.154 1 91.31 104 VAL A CA 1
ATOM 762 C C . VAL A 1 104 ? -8.453 -9.562 1.812 1 91.31 104 VAL A C 1
ATOM 764 O O . VAL A 1 104 ? -7.438 -9.805 2.463 1 91.31 104 VAL A O 1
ATOM 767 N N . GLU A 1 105 ? -9.453 -10.336 1.623 1 92.69 105 GLU A N 1
ATOM 768 C CA . GLU A 1 105 ? -9.344 -11.719 2.07 1 92.69 105 GLU A CA 1
ATOM 769 C C . GLU A 1 105 ? -8.516 -12.555 1.093 1 92.69 105 GLU A C 1
ATOM 771 O O . GLU A 1 105 ? -8.656 -12.406 -0.124 1 92.69 105 GLU A O 1
ATOM 776 N N . GLY A 1 106 ? -7.656 -13.367 1.721 1 94.31 106 GLY A N 1
ATOM 777 C CA . GLY A 1 106 ? -6.797 -14.234 0.925 1 94.31 106 GLY A CA 1
ATOM 778 C C . GLY A 1 106 ? -5.754 -14.961 1.75 1 94.31 106 GLY A C 1
ATOM 779 O O . GLY A 1 106 ? -5.719 -14.828 2.975 1 94.31 106 GLY A O 1
ATOM 780 N N . THR A 1 107 ? -5.008 -15.742 0.996 1 93.5 107 THR A N 1
ATOM 781 C CA . THR A 1 107 ? -3.984 -16.547 1.661 1 93.5 107 THR A CA 1
ATOM 782 C C . THR A 1 107 ? -2.77 -16.719 0.758 1 93.5 107 THR A C 1
ATOM 784 O O . THR A 1 107 ? -2.896 -16.734 -0.469 1 93.5 107 THR A O 1
ATOM 787 N N . GLN A 1 108 ? -1.718 -16.75 1.394 1 95.62 108 GLN A N 1
ATOM 788 C CA . GLN A 1 108 ? -0.511 -17.125 0.67 1 95.62 108 GLN A CA 1
ATOM 789 C C . GLN A 1 108 ? -0.536 -18.609 0.313 1 95.62 108 GLN A C 1
ATOM 791 O O . GLN A 1 108 ? -0.915 -19.453 1.136 1 95.62 108 GLN A O 1
ATOM 796 N N . VAL A 1 109 ? -0.152 -18.906 -0.931 1 93.44 109 VAL A N 1
ATOM 797 C CA . VAL A 1 109 ? -0.12 -20.281 -1.405 1 93.44 109 VAL A CA 1
ATOM 798 C C . VAL A 1 109 ? 1.18 -20.547 -2.164 1 93.44 109 VAL A C 1
ATOM 800 O O . VAL A 1 109 ? 1.922 -19.609 -2.473 1 93.44 109 VAL A O 1
ATOM 803 N N . SER A 1 110 ? 1.452 -21.844 -2.402 1 91.75 110 SER A N 1
ATOM 804 C CA . SER A 1 110 ? 2.6 -22.188 -3.236 1 91.75 110 SER A CA 1
ATOM 805 C C . SER A 1 110 ? 2.359 -21.797 -4.691 1 91.75 110 SER A C 1
ATOM 807 O O . SER A 1 110 ? 1.261 -21.984 -5.219 1 91.75 110 SER A O 1
ATOM 809 N N . CYS A 1 111 ? 3.391 -21.188 -5.262 1 90.81 111 CYS A N 1
ATOM 810 C CA . CYS A 1 111 ? 3.27 -20.844 -6.676 1 90.81 111 CYS A CA 1
ATOM 811 C C . CYS A 1 111 ? 3.352 -22.094 -7.551 1 90.81 111 CYS A C 1
ATOM 813 O O . CYS A 1 111 ? 4.148 -23 -7.281 1 90.81 111 CYS A O 1
ATOM 815 N N . PRO A 1 112 ? 2.531 -22.109 -8.57 1 83.75 112 PRO A N 1
ATOM 816 C CA . PRO A 1 112 ? 2.666 -23.234 -9.508 1 83.75 112 PRO A CA 1
ATOM 817 C C . PRO A 1 112 ? 4.012 -23.234 -10.227 1 83.75 112 PRO A C 1
ATOM 819 O O . PRO A 1 112 ? 4.594 -22.172 -10.469 1 83.75 112 PRO A O 1
ATOM 822 N N . ARG A 1 113 ? 4.566 -24.422 -10.477 1 74.94 113 ARG A N 1
ATOM 823 C CA . ARG A 1 113 ? 5.84 -24.609 -11.164 1 74.94 113 ARG A CA 1
ATOM 824 C C . ARG A 1 113 ? 5.684 -24.453 -12.672 1 74.94 113 ARG A C 1
ATOM 826 O O . ARG A 1 113 ? 4.625 -24.75 -13.227 1 74.94 113 ARG A O 1
ATOM 833 N N . MET B 1 1 ? 20.094 10.164 -56.094 1 34.78 1 MET B N 1
ATOM 834 C CA . MET B 1 1 ? 20.516 9.516 -54.875 1 34.78 1 MET B CA 1
ATOM 835 C C . MET B 1 1 ? 19.359 9.359 -53.906 1 34.78 1 MET B C 1
ATOM 837 O O . MET B 1 1 ? 18.656 10.328 -53.594 1 34.78 1 MET B O 1
ATOM 841 N N . PRO B 1 2 ? 18.672 8.086 -53.812 1 42.97 2 PRO B N 1
ATOM 842 C CA . PRO B 1 2 ? 17.547 7.832 -52.906 1 42.97 2 PRO B CA 1
ATOM 843 C C . PRO B 1 2 ? 17.938 7.895 -51.438 1 42.97 2 PRO B C 1
ATOM 845 O O . PRO B 1 2 ? 18.984 7.387 -51.062 1 42.97 2 PRO B O 1
ATOM 848 N N . CYS B 1 3 ? 17.672 9.016 -50.719 1 43.53 3 CYS B N 1
ATOM 849 C CA . CYS B 1 3 ? 17.734 9.195 -49.281 1 43.53 3 CYS B CA 1
ATOM 850 C C . CYS B 1 3 ? 16.875 8.148 -48.562 1 43.53 3 CYS B C 1
ATOM 852 O O . CYS B 1 3 ? 15.656 8.148 -48.688 1 43.53 3 CYS B O 1
ATOM 854 N N . ARG B 1 4 ? 17.359 6.848 -48.438 1 42.69 4 ARG B N 1
ATOM 855 C CA . ARG B 1 4 ? 16.75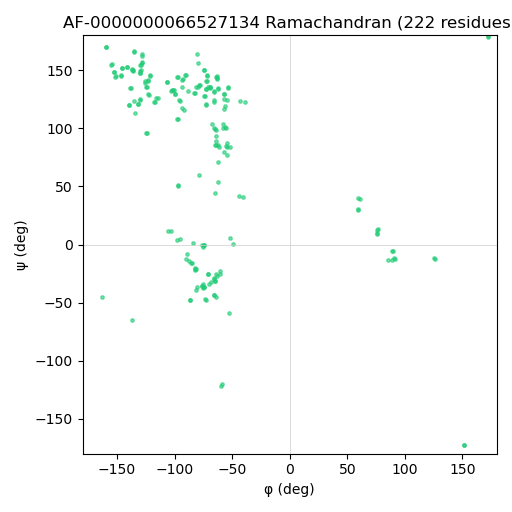 5.836 -47.562 1 42.69 4 ARG B CA 1
ATOM 856 C C . ARG B 1 4 ? 16.578 6.348 -46.125 1 42.69 4 ARG B C 1
ATOM 858 O O . ARG B 1 4 ? 17.578 6.543 -45.438 1 42.69 4 ARG B O 1
ATOM 865 N N . LEU B 1 5 ? 15.516 7.074 -45.812 1 44.5 5 LEU B N 1
ATOM 866 C CA . LEU B 1 5 ? 15.117 7.41 -44.438 1 44.5 5 LEU B CA 1
ATOM 867 C C . LEU B 1 5 ? 14.945 6.152 -43.594 1 44.5 5 LEU B C 1
ATOM 869 O O . LEU B 1 5 ? 14.055 5.336 -43.875 1 44.5 5 LEU B O 1
ATOM 873 N N . SER B 1 6 ? 16.016 5.633 -43.031 1 44.34 6 SER B N 1
ATOM 874 C CA . SER B 1 6 ? 15.945 4.598 -42 1 44.34 6 SER B CA 1
ATOM 875 C C . SER B 1 6 ? 15.078 5.047 -40.812 1 44.34 6 SER B C 1
ATOM 877 O O . SER B 1 6 ? 15.359 6.07 -40.188 1 44.34 6 SER B O 1
ATOM 879 N N . LEU B 1 7 ? 13.805 4.613 -40.719 1 47.88 7 LEU B N 1
ATOM 880 C CA . LEU B 1 7 ? 12.898 4.742 -39.594 1 47.88 7 LEU B CA 1
ATOM 881 C C . LEU B 1 7 ? 13.438 3.998 -38.375 1 47.88 7 LEU B C 1
ATOM 883 O O . LEU B 1 7 ? 13.492 2.766 -38.375 1 47.88 7 LEU B O 1
ATOM 887 N N . VAL B 1 8 ? 14.297 4.641 -37.562 1 47.06 8 VAL B N 1
ATOM 888 C CA . VAL B 1 8 ? 14.641 4.117 -36.25 1 47.06 8 VAL B CA 1
ATOM 889 C C . VAL B 1 8 ? 13.398 4.109 -35.344 1 47.06 8 VAL B C 1
ATOM 891 O O . VAL B 1 8 ? 12.875 5.168 -35 1 47.06 8 VAL B O 1
ATOM 894 N N . VAL B 1 9 ? 12.539 3.039 -35.375 1 48.47 9 VAL B N 1
ATOM 895 C CA . VAL B 1 9 ? 11.461 2.816 -34.438 1 48.47 9 VAL B CA 1
ATOM 896 C C . VAL B 1 9 ? 12.047 2.605 -33.031 1 48.47 9 VAL B C 1
ATOM 898 O O . VAL B 1 9 ? 12.75 1.624 -32.781 1 48.47 9 VAL B O 1
ATOM 901 N N . PHE B 1 10 ? 12.266 3.65 -32.188 1 44.88 10 PHE B N 1
ATOM 902 C CA . PHE B 1 10 ? 12.633 3.529 -30.797 1 44.88 10 PHE B CA 1
ATOM 903 C C . PHE B 1 10 ? 11.484 2.928 -29.984 1 44.88 10 PHE B C 1
ATOM 905 O O . PHE B 1 10 ? 10.375 3.463 -29.984 1 44.88 10 PHE B O 1
ATOM 912 N N . PRO B 1 11 ? 11.5 1.674 -29.594 1 39.97 11 PRO B N 1
ATOM 913 C CA . PRO B 1 11 ? 10.516 1.185 -28.625 1 39.97 11 PRO B CA 1
ATOM 914 C C . PRO B 1 11 ? 10.625 1.885 -27.266 1 39.97 11 PRO B C 1
ATOM 916 O O . PRO B 1 11 ? 11.492 1.548 -26.453 1 39.97 11 PRO B O 1
ATOM 919 N N . ALA B 1 12 ? 10.297 3.105 -27 1 38.84 12 ALA B N 1
ATOM 920 C CA . ALA B 1 12 ? 10.352 3.895 -25.766 1 38.84 12 ALA B CA 1
ATOM 921 C C . ALA B 1 12 ? 9.648 3.178 -24.625 1 38.84 12 ALA B C 1
ATOM 923 O O . ALA B 1 12 ? 10.078 3.258 -23.469 1 38.84 12 ALA B O 1
ATOM 924 N N . LEU B 1 13 ? 8.273 2.814 -24.688 1 39.44 13 LEU B N 1
ATOM 925 C CA . LEU B 1 13 ? 7.344 3.221 -23.625 1 39.44 13 LEU B CA 1
ATOM 926 C C . LEU B 1 13 ? 7.309 2.188 -22.516 1 39.44 13 LEU B C 1
ATOM 928 O O . LEU B 1 13 ? 6.359 2.154 -21.719 1 39.44 13 LEU B O 1
ATOM 932 N N . PHE B 1 14 ? 7.871 1.016 -22.516 1 43.22 14 PHE B N 1
ATOM 933 C CA . PHE B 1 14 ? 7.445 0.096 -21.469 1 43.22 14 PHE B CA 1
ATOM 934 C C . PHE B 1 14 ? 8.047 0.486 -20.125 1 43.22 14 PHE B C 1
ATOM 936 O O . PHE B 1 14 ? 8.07 -0.32 -19.188 1 43.22 14 PHE B O 1
ATOM 943 N N . SER B 1 15 ? 8.852 1.493 -19.891 1 41.94 15 SER B N 1
ATOM 944 C CA . SER B 1 15 ? 9.836 1.59 -18.828 1 41.94 15 SER B CA 1
ATOM 945 C C . SER B 1 15 ? 9.18 2.043 -17.516 1 41.94 15 SER B C 1
ATOM 947 O O . SER B 1 15 ? 9.75 1.867 -16.438 1 41.94 15 SER B O 1
ATOM 949 N N . ILE B 1 16 ? 8.062 2.666 -17.562 1 43.41 16 ILE B N 1
ATOM 950 C CA . ILE B 1 16 ? 7.633 3.359 -16.359 1 43.41 16 ILE B CA 1
ATOM 951 C C . ILE B 1 16 ? 7 2.365 -15.383 1 43.41 16 ILE B C 1
ATOM 953 O O . ILE B 1 16 ? 7.203 2.459 -14.164 1 43.41 16 ILE B O 1
ATOM 957 N N . ALA B 1 17 ? 6.289 1.39 -15.852 1 47 17 ALA B N 1
ATOM 958 C CA . ALA B 1 17 ? 5.566 0.47 -14.977 1 47 17 ALA B CA 1
ATOM 959 C C . ALA B 1 17 ? 6.531 -0.434 -14.211 1 47 17 ALA B C 1
ATOM 961 O O . ALA B 1 17 ? 6.297 -0.761 -13.047 1 47 17 ALA B O 1
ATOM 962 N N . ALA B 1 18 ? 7.66 -0.804 -14.844 1 51.12 18 ALA B N 1
ATOM 963 C CA . ALA B 1 18 ? 8.68 -1.667 -14.25 1 51.12 18 ALA B CA 1
ATOM 964 C C . ALA B 1 18 ? 9.312 -1.006 -13.031 1 51.12 18 ALA B C 1
ATOM 966 O O . ALA B 1 18 ? 9.57 -1.667 -12.016 1 51.12 18 ALA B O 1
ATOM 967 N N . GLY B 1 19 ? 9.297 0.338 -13.055 1 56.62 19 GLY B N 1
ATOM 968 C CA . GLY B 1 19 ? 9.984 1.062 -12 1 56.62 19 GLY B CA 1
ATOM 969 C C . GLY B 1 19 ? 9.25 1.044 -10.68 1 56.62 19 GLY B C 1
ATOM 970 O O . GLY B 1 19 ? 9.844 0.77 -9.633 1 56.62 19 GLY B O 1
ATOM 971 N N . ALA B 1 20 ? 7.945 1.106 -10.797 1 60.38 20 ALA B N 1
ATOM 972 C CA . ALA B 1 20 ? 7.172 1.151 -9.555 1 60.38 20 ALA B CA 1
ATOM 973 C C . ALA B 1 20 ? 7.141 -0.216 -8.883 1 60.38 20 ALA B C 1
ATOM 975 O O . ALA B 1 20 ? 7.297 -0.314 -7.66 1 60.38 20 ALA B O 1
ATOM 976 N N . ALA B 1 21 ? 7.07 -1.252 -9.625 1 65.44 21 ALA B N 1
ATOM 977 C CA . ALA B 1 21 ? 7.031 -2.604 -9.07 1 65.44 21 ALA B CA 1
ATOM 978 C C . ALA B 1 21 ? 8.344 -2.949 -8.375 1 65.44 21 ALA B C 1
ATOM 980 O O . ALA B 1 21 ? 8.352 -3.531 -7.289 1 65.44 21 ALA B O 1
ATOM 981 N N . GLU B 1 22 ? 9.453 -2.59 -9.008 1 73.62 22 GLU B N 1
ATOM 982 C CA . GLU B 1 22 ? 10.758 -2.873 -8.43 1 73.62 22 GLU B CA 1
ATOM 983 C C . GLU B 1 22 ? 10.969 -2.102 -7.129 1 73.62 22 GLU B C 1
ATOM 985 O O . GLU B 1 22 ? 11.57 -2.619 -6.188 1 73.62 22 GLU B O 1
ATOM 990 N N . GLU B 1 23 ? 10.367 -0.982 -7.117 1 82.44 23 GLU B N 1
ATOM 991 C CA . GLU B 1 23 ? 10.539 -0.146 -5.934 1 82.44 23 GLU B CA 1
ATOM 992 C C . GLU B 1 23 ? 9.805 -0.734 -4.73 1 82.44 23 GLU B C 1
ATOM 994 O O . GLU B 1 23 ? 10.25 -0.596 -3.594 1 82.44 23 GLU B O 1
ATOM 999 N N . LEU B 1 24 ? 8.812 -1.493 -5.047 1 91.06 24 LEU B N 1
ATOM 1000 C CA . LEU B 1 24 ? 8.031 -2.041 -3.943 1 91.06 24 LEU B CA 1
ATOM 1001 C C . LEU B 1 24 ? 8.695 -3.283 -3.365 1 91.06 24 LEU B C 1
ATOM 1003 O O . LEU B 1 24 ? 8.508 -3.605 -2.189 1 91.06 24 LEU B O 1
ATOM 1007 N N . LYS B 1 25 ? 9.555 -3.893 -4.137 1 90.69 25 LYS B N 1
ATOM 1008 C CA . LYS B 1 25 ? 10.234 -5.105 -3.686 1 90.69 25 LYS B CA 1
ATOM 1009 C C . LYS B 1 25 ? 11.164 -4.812 -2.512 1 90.69 25 LYS B C 1
ATOM 1011 O O . LYS B 1 25 ? 11.352 -5.66 -1.637 1 90.69 25 LYS B O 1
ATOM 1016 N N . ASP B 1 26 ? 11.695 -3.604 -2.465 1 91.81 26 ASP B N 1
ATOM 1017 C CA . ASP B 1 26 ? 12.656 -3.223 -1.433 1 91.81 26 ASP B CA 1
ATOM 1018 C C . ASP B 1 26 ? 11.953 -2.996 -0.093 1 91.81 26 ASP B C 1
ATOM 1020 O O . ASP B 1 26 ? 12.617 -2.826 0.935 1 91.81 26 ASP B O 1
ATOM 1024 N N . MET B 1 27 ? 10.688 -3.131 -0.115 1 95.75 27 MET B N 1
ATOM 1025 C CA . MET B 1 27 ? 9.93 -2.844 1.103 1 95.75 27 MET B CA 1
ATOM 1026 C C . MET B 1 27 ? 9.891 -4.062 2.018 1 95.75 27 MET B C 1
ATOM 1028 O O . MET B 1 27 ? 9.523 -3.953 3.189 1 95.75 27 MET B O 1
ATOM 1032 N N . ALA B 1 28 ? 10.219 -5.207 1.505 1 96.38 28 ALA B N 1
ATOM 1033 C CA . ALA B 1 28 ? 10.219 -6.414 2.328 1 96.38 28 ALA B CA 1
ATOM 1034 C C . ALA B 1 28 ? 11.07 -6.223 3.578 1 96.38 28 ALA B C 1
ATOM 1036 O O . ALA B 1 28 ? 12.164 -5.66 3.51 1 96.38 28 ALA B O 1
ATOM 1037 N N . GLY B 1 29 ? 10.516 -6.656 4.711 1 97.12 29 GLY B N 1
ATOM 1038 C CA . GLY B 1 29 ? 11.242 -6.527 5.969 1 97.12 29 GLY B CA 1
ATOM 1039 C C . GLY B 1 29 ? 10.945 -5.23 6.695 1 97.12 29 GLY B C 1
ATOM 1040 O O . GLY B 1 29 ? 11.328 -5.059 7.855 1 97.12 29 GLY B O 1
ATOM 1041 N N . SER B 1 30 ? 10.312 -4.297 6.059 1 98 30 SER B N 1
ATOM 1042 C CA . SER B 1 30 ? 9.945 -3.039 6.695 1 98 30 SER B CA 1
ATOM 1043 C C . SER B 1 30 ? 8.766 -3.229 7.652 1 98 30 SER B C 1
ATOM 1045 O O . SER B 1 30 ? 7.91 -4.082 7.422 1 98 30 SER B O 1
ATOM 1047 N N . THR B 1 31 ? 8.781 -2.412 8.625 1 98.38 31 THR B N 1
ATOM 1048 C CA . THR B 1 31 ? 7.656 -2.355 9.547 1 98.38 31 THR B CA 1
ATOM 1049 C C . THR B 1 31 ? 6.734 -1.19 9.203 1 98.38 31 THR B C 1
ATOM 1051 O O . THR B 1 31 ? 7.195 -0.062 9.016 1 98.38 31 THR B O 1
ATOM 1054 N N . ILE B 1 32 ? 5.52 -1.492 9.109 1 98.19 32 ILE B N 1
ATOM 1055 C CA . ILE B 1 32 ? 4.539 -0.436 8.883 1 98.19 32 ILE B CA 1
ATOM 1056 C C . ILE B 1 32 ? 4.352 0.38 10.164 1 98.19 32 ILE B C 1
ATOM 1058 O O . ILE B 1 32 ? 3.941 -0.156 11.195 1 98.19 32 ILE B O 1
ATOM 1062 N N . VAL B 1 33 ? 4.609 1.589 10.094 1 98.19 33 VAL B N 1
ATOM 1063 C CA . VAL B 1 33 ? 4.488 2.494 11.234 1 98.19 33 VAL B CA 1
ATOM 1064 C C . VAL B 1 33 ? 3.057 3.018 11.328 1 98.19 33 VAL B C 1
ATOM 1066 O O . VAL B 1 33 ? 2.467 3.037 12.406 1 98.19 33 VAL B O 1
ATOM 1069 N N . VAL B 1 34 ? 2.541 3.465 10.219 1 97.62 34 VAL B N 1
ATOM 1070 C CA . VAL B 1 34 ? 1.172 3.961 10.125 1 97.62 34 VAL B CA 1
ATOM 1071 C C . VAL B 1 34 ? 0.651 3.768 8.703 1 97.62 34 VAL B C 1
ATOM 1073 O O . VAL B 1 34 ? 1.427 3.781 7.742 1 97.62 34 VAL B O 1
ATOM 1076 N N . ALA B 1 35 ? -0.602 3.543 8.547 1 96.62 35 ALA B N 1
ATOM 1077 C CA . ALA B 1 35 ? -1.274 3.42 7.258 1 96.62 35 ALA B CA 1
ATOM 1078 C C . ALA B 1 35 ? -2.691 3.982 7.32 1 96.62 35 ALA B C 1
ATOM 1080 O O . ALA B 1 35 ? -3.316 3.986 8.383 1 96.62 35 ALA B O 1
ATOM 1081 N N . GLY B 1 36 ? -3.139 4.445 6.191 1 93.69 36 GLY B N 1
ATOM 1082 C CA . GLY B 1 36 ? -4.484 4.992 6.137 1 93.69 36 GLY B CA 1
ATOM 1083 C C . GLY B 1 36 ? -4.648 6.062 5.07 1 93.69 36 GLY B C 1
ATOM 1084 O O . GLY B 1 36 ? -3.803 6.199 4.184 1 93.69 36 GLY B O 1
ATOM 1085 N N . ARG B 1 37 ? -5.797 6.668 5.102 1 91.44 37 ARG B N 1
ATOM 1086 C CA . ARG B 1 37 ? -6.07 7.773 4.188 1 91.44 37 ARG B CA 1
ATOM 1087 C C . ARG B 1 37 ? -5.293 9.023 4.59 1 91.44 37 ARG B C 1
ATOM 1089 O O . ARG B 1 37 ? -5.211 9.352 5.777 1 91.44 37 ARG B O 1
ATOM 1096 N N . LEU B 1 38 ? -4.711 9.586 3.605 1 92.88 38 LEU B N 1
ATOM 1097 C CA . LEU B 1 38 ? -4.027 10.867 3.76 1 92.88 38 LEU B CA 1
ATOM 1098 C C . LEU B 1 38 ? -4.883 12.008 3.215 1 92.88 38 LEU B C 1
ATOM 1100 O O . LEU B 1 38 ? -5.395 11.93 2.098 1 92.88 38 LEU B O 1
ATOM 1104 N N . GLU B 1 39 ? -4.945 13.023 4.031 1 91.44 39 GLU B N 1
ATOM 1105 C CA . GLU B 1 39 ? -5.652 14.227 3.609 1 91.44 39 GLU B CA 1
ATOM 1106 C C . GLU B 1 39 ? -4.75 15.453 3.676 1 91.44 39 GLU B C 1
ATOM 1108 O O . GLU B 1 39 ? -3.965 15.602 4.613 1 91.44 39 GLU B O 1
ATOM 1113 N N . ALA B 1 40 ? -4.977 16.219 2.666 1 91.19 40 ALA B N 1
ATOM 1114 C CA . ALA B 1 40 ? -4.207 17.453 2.65 1 91.19 40 ALA B CA 1
ATOM 1115 C C . ALA B 1 40 ? -4.602 18.359 3.814 1 91.19 40 ALA B C 1
ATOM 1117 O O . ALA B 1 40 ? -5.785 18.5 4.133 1 91.19 40 ALA B O 1
ATOM 1118 N N . VAL B 1 41 ? -3.545 18.844 4.512 1 90 41 VAL B N 1
ATOM 1119 C CA . VAL B 1 41 ? -3.768 19.828 5.578 1 90 41 VAL B CA 1
ATOM 1120 C C . VAL B 1 41 ? -3.525 21.234 5.047 1 90 41 VAL B C 1
ATOM 1122 O O . VAL B 1 41 ? -2.385 21.609 4.758 1 90 41 VAL B O 1
ATOM 1125 N N . GLU B 1 42 ? -4.578 21.891 4.918 1 84.25 42 GLU B N 1
ATOM 1126 C CA . GLU B 1 42 ? -4.473 23.266 4.43 1 84.25 42 GLU B CA 1
ATOM 1127 C C . GLU B 1 42 ? -4.379 24.266 5.582 1 84.25 42 GLU B C 1
ATOM 1129 O O . GLU B 1 42 ? -4.914 24.016 6.664 1 84.25 42 GLU B O 1
ATOM 1134 N N . CYS B 1 43 ? -3.582 25.266 5.359 1 81.94 43 CYS B N 1
ATOM 1135 C CA . CYS B 1 43 ? -3.568 26.375 6.312 1 81.94 43 CYS B CA 1
ATOM 1136 C C . CYS B 1 43 ? -4.961 26.969 6.473 1 81.94 43 CYS B C 1
ATOM 1138 O O . CYS B 1 43 ? -5.645 27.234 5.484 1 81.94 43 CYS B O 1
ATOM 1140 N N . PRO B 1 44 ? -5.418 26.812 7.777 1 71.75 44 PRO B N 1
ATOM 1141 C CA . PRO B 1 44 ? -6.777 27.312 7.996 1 71.75 44 PRO B CA 1
ATOM 1142 C C . PRO B 1 44 ? -6.984 28.734 7.465 1 71.75 44 PRO B C 1
ATOM 1144 O O . PRO B 1 44 ? -8.117 29.203 7.398 1 71.75 44 PRO B O 1
ATOM 1147 N N . GLY B 1 45 ? -5.977 29.391 6.859 1 64.06 45 GLY B N 1
ATOM 1148 C CA . GLY B 1 45 ? -5.906 30.844 6.844 1 64.06 45 GLY B CA 1
ATOM 1149 C C . GLY B 1 45 ? -6.828 31.484 5.82 1 64.06 45 GLY B C 1
ATOM 1150 O O . GLY B 1 45 ? -6.602 31.359 4.617 1 64.06 45 GLY B O 1
ATOM 1151 N N . ALA B 1 46 ? -8.031 31.328 5.832 1 56.78 46 ALA B N 1
ATOM 1152 C CA . ALA B 1 46 ? -8.758 32.375 5.098 1 56.78 46 ALA B CA 1
ATOM 1153 C C . ALA B 1 46 ? -8.156 33.75 5.363 1 56.78 46 ALA B C 1
ATOM 1155 O O . ALA B 1 46 ? -8.891 34.719 5.551 1 56.78 46 ALA B O 1
ATOM 1156 N N . GLY B 1 47 ? -6.723 33.719 5.375 1 57.66 47 GLY B N 1
ATOM 1157 C CA . GLY B 1 47 ? -6.176 35.062 5.586 1 57.66 47 GLY B CA 1
ATOM 1158 C C . GLY B 1 47 ? -5.988 35.406 7.051 1 57.66 47 GLY B C 1
ATOM 1159 O O . GLY B 1 47 ? -5.43 36.469 7.383 1 57.66 47 GLY B O 1
ATOM 1160 N N . LEU B 1 48 ? -6.531 34.656 7.914 1 62.41 48 LEU B N 1
ATOM 1161 C CA . LEU B 1 48 ? -6.465 35.031 9.312 1 62.41 48 LEU B CA 1
ATOM 1162 C C . LEU B 1 48 ? -5.199 34.5 9.977 1 62.41 48 LEU B C 1
ATOM 1164 O O . LEU B 1 48 ? -4.77 35 11.016 1 62.41 48 LEU B O 1
ATOM 1168 N N . TYR B 1 49 ? -4.625 33.562 9.195 1 65 49 TYR B N 1
ATOM 1169 C CA . TYR B 1 49 ? -3.412 32.969 9.742 1 65 49 TYR B CA 1
ATOM 1170 C C . TYR B 1 49 ? -2.232 33.156 8.797 1 65 49 TYR B C 1
ATOM 1172 O O . TYR B 1 49 ? -2.41 33.281 7.582 1 65 49 TYR B O 1
ATOM 1180 N N . ASP B 1 50 ? -1.169 33.656 9.336 1 71.88 50 ASP B N 1
ATOM 1181 C CA . ASP B 1 50 ? 0.06 33.688 8.555 1 71.88 50 ASP B CA 1
ATOM 1182 C C . ASP B 1 50 ? 0.457 32.312 8.055 1 71.88 50 ASP B C 1
ATOM 1184 O O . ASP B 1 50 ? 0.98 31.5 8.82 1 71.88 50 ASP B O 1
ATOM 1188 N N . CYS B 1 51 ? 0.189 32 6.781 1 77.88 51 CYS B N 1
ATOM 1189 C CA . CYS B 1 51 ? 0.425 30.703 6.195 1 77.88 51 CYS B CA 1
ATOM 1190 C C . CYS B 1 51 ? 1.773 30.641 5.484 1 77.88 51 CYS B C 1
ATOM 1192 O O . CYS B 1 51 ? 2.105 29.656 4.84 1 77.88 51 CYS B O 1
ATOM 1194 N N . THR B 1 52 ? 2.512 31.781 5.629 1 75.31 52 THR B N 1
ATOM 1195 C CA . THR B 1 52 ? 3.779 31.859 4.914 1 75.31 52 THR B CA 1
ATOM 1196 C C . THR B 1 52 ? 4.723 30.75 5.363 1 75.31 52 THR B C 1
ATOM 1198 O O . THR B 1 52 ? 5.523 30.234 4.57 1 75.31 52 THR B O 1
ATOM 1201 N N . GLY B 1 53 ? 4.52 30.234 6.645 1 71.19 53 GLY B N 1
ATOM 1202 C CA . GLY B 1 53 ? 5.375 29.172 7.145 1 71.19 53 GLY B CA 1
ATOM 1203 C C . GLY B 1 53 ? 4.715 27.812 7.113 1 71.19 53 GLY B C 1
ATOM 1204 O O . GLY B 1 53 ? 5.27 26.828 7.629 1 71.19 53 GLY B O 1
ATOM 1205 N N . TRP B 1 54 ? 3.615 27.781 6.438 1 75.75 54 TRP B N 1
ATOM 1206 C CA . TRP B 1 54 ? 2.9 26.516 6.363 1 75.75 54 TRP B CA 1
ATOM 1207 C C . TRP B 1 54 ? 3.602 25.547 5.414 1 75.75 54 TRP B C 1
ATOM 1209 O O . TRP B 1 54 ? 3.939 25.922 4.285 1 75.75 54 TRP B O 1
ATOM 1219 N N . PRO B 1 55 ? 3.828 24.422 5.941 1 75.81 55 PRO B N 1
ATOM 1220 C CA . PRO B 1 55 ? 4.523 23.484 5.059 1 75.81 55 PRO B CA 1
ATOM 1221 C C . PRO B 1 55 ? 3.719 23.141 3.803 1 75.81 55 PRO B C 1
ATOM 1223 O O . PRO B 1 55 ? 2.494 23.016 3.867 1 75.81 55 PRO B O 1
ATOM 1226 N N . ALA B 1 56 ? 4.418 23.172 2.654 1 77.25 56 ALA B N 1
ATOM 1227 C CA . ALA B 1 56 ? 3.781 22.766 1.406 1 77.25 56 ALA B CA 1
ATOM 1228 C C . ALA B 1 56 ? 3.57 21.25 1.373 1 77.25 56 ALA B C 1
ATOM 1230 O O . ALA B 1 56 ? 4.355 20.5 1.952 1 77.25 56 ALA B O 1
ATOM 1231 N N . ASN B 1 57 ? 2.49 20.828 0.771 1 89.38 57 ASN B N 1
ATOM 1232 C CA . ASN B 1 57 ? 2.227 19.406 0.502 1 89.38 57 ASN B CA 1
ATOM 1233 C C . ASN B 1 57 ? 2.148 18.594 1.793 1 89.38 57 ASN B C 1
ATOM 1235 O O . ASN B 1 57 ? 2.797 17.562 1.917 1 89.38 57 ASN B O 1
ATOM 1239 N N . LEU B 1 58 ? 1.499 19.266 2.783 1 93.06 58 LEU B N 1
ATOM 1240 C CA . LEU B 1 58 ? 1.305 18.641 4.086 1 93.06 58 LEU B CA 1
ATOM 1241 C C . LEU B 1 58 ? 0.074 17.734 4.078 1 93.06 58 LEU B C 1
ATOM 1243 O O . LEU B 1 58 ? -1.001 18.156 3.637 1 93.06 58 LEU B O 1
ATOM 1247 N N . TYR B 1 59 ? 0.302 16.594 4.539 1 93.56 59 TYR B N 1
ATOM 1248 C CA . TYR B 1 59 ? -0.785 15.625 4.625 1 93.56 59 TYR B CA 1
ATOM 1249 C C . TYR B 1 59 ? -0.859 15.016 6.016 1 93.56 59 TYR B C 1
ATOM 1251 O O . TYR B 1 59 ? 0.167 14.82 6.672 1 93.56 59 TYR B O 1
ATOM 1259 N N . ARG B 1 60 ? -2.033 14.648 6.426 1 94.88 60 ARG B N 1
ATOM 1260 C CA . ARG B 1 60 ? -2.268 13.969 7.695 1 94.88 60 ARG B CA 1
ATOM 1261 C C . ARG B 1 60 ? -3.008 12.648 7.48 1 94.88 60 ARG B C 1
ATOM 1263 O O . ARG B 1 60 ? -3.947 12.586 6.684 1 94.88 60 ARG B O 1
ATOM 1270 N N . PHE B 1 61 ? -2.494 11.57 8.219 1 95.31 61 PHE B N 1
ATOM 1271 C CA . PHE B 1 61 ? -3.301 10.359 8.258 1 95.31 61 PHE B CA 1
ATOM 1272 C C . PHE B 1 61 ? -4.609 10.602 9 1 95.31 61 PHE B C 1
ATOM 1274 O O . PHE B 1 61 ? -4.605 11.008 10.164 1 95.31 61 PHE B O 1
ATOM 1281 N N . GLU B 1 62 ? -5.617 10.344 8.312 1 92.25 62 GLU B N 1
ATOM 1282 C CA . GLU B 1 62 ? -6.938 10.594 8.875 1 92.25 62 GLU B CA 1
ATOM 1283 C C . GLU B 1 62 ? -7.113 9.883 10.219 1 92.25 62 GLU B C 1
ATOM 1285 O O . GLU B 1 62 ? -6.941 8.664 10.305 1 92.25 62 GLU B O 1
ATOM 1290 N N . GLY B 1 63 ? -7.465 10.695 11.242 1 90.81 63 GLY B N 1
ATOM 1291 C CA . GLY B 1 63 ? -7.75 10.141 12.555 1 90.81 63 GLY B CA 1
ATOM 1292 C C . GLY B 1 63 ? -6.504 9.742 13.32 1 90.81 63 GLY B C 1
ATOM 1293 O O . GLY B 1 63 ? -6.59 9.062 14.344 1 90.81 63 GLY B O 1
ATOM 1294 N N . GLN B 1 64 ? -5.383 10.133 12.781 1 93.69 64 GLN B N 1
ATOM 1295 C CA . GLN B 1 64 ? -4.117 9.805 13.43 1 93.69 64 GLN B CA 1
ATOM 1296 C C . GLN B 1 64 ? -3.24 11.039 13.578 1 93.69 64 GLN B C 1
ATOM 1298 O O . GLN B 1 64 ? -3.453 12.047 12.898 1 93.69 64 GLN B O 1
ATOM 1303 N N . ASP B 1 65 ? -2.318 11.094 14.547 1 93.62 65 ASP B N 1
ATOM 1304 C CA . ASP B 1 65 ? -1.449 12.242 14.797 1 93.62 65 ASP B CA 1
ATOM 1305 C C . ASP B 1 65 ? -0.088 12.055 14.133 1 93.62 65 ASP B C 1
ATOM 1307 O O . ASP B 1 65 ? 0.951 12.18 14.781 1 93.62 65 ASP B O 1
ATOM 1311 N N . VAL B 1 66 ? -0.104 11.727 12.883 1 96.75 66 VAL B N 1
ATOM 1312 C CA . VAL B 1 66 ? 1.084 11.57 12.055 1 96.75 66 VAL B CA 1
ATOM 1313 C C . VAL B 1 66 ? 0.92 12.367 10.766 1 96.75 66 VAL B C 1
ATOM 1315 O O . VAL B 1 66 ? -0.075 12.219 10.055 1 96.75 66 VAL B O 1
ATOM 1318 N N . CYS B 1 67 ? 1.84 13.203 10.539 1 96.38 67 CYS B N 1
ATOM 1319 C CA . CYS B 1 67 ? 1.804 14.055 9.359 1 96.38 67 CYS B CA 1
ATOM 1320 C C . CYS B 1 67 ? 3.037 13.836 8.492 1 96.38 67 CYS B C 1
ATOM 1322 O O . CYS B 1 67 ? 4.117 13.539 9.008 1 96.38 67 CYS B O 1
ATOM 1324 N N . LEU B 1 68 ? 2.809 13.945 7.215 1 96.06 68 LEU B N 1
ATOM 1325 C CA . LEU B 1 68 ? 3.867 13.812 6.223 1 96.06 68 LEU B CA 1
ATOM 1326 C C . LEU B 1 68 ? 3.918 15.031 5.309 1 96.06 68 LEU B C 1
ATOM 1328 O O . LEU B 1 68 ? 2.877 15.586 4.953 1 96.06 68 LEU B O 1
ATOM 1332 N N . SER B 1 69 ? 5.059 15.445 5.027 1 93.25 69 SER B N 1
ATOM 1333 C CA . SER B 1 69 ? 5.27 16.281 3.848 1 93.25 69 SER B CA 1
ATOM 1334 C C . SER B 1 69 ? 5.633 15.43 2.631 1 93.25 69 SER B C 1
ATOM 1336 O O . SER B 1 69 ? 6.637 14.719 2.641 1 93.25 69 SER B O 1
ATOM 1338 N N . ILE B 1 70 ? 4.77 15.445 1.62 1 92.19 70 ILE B N 1
ATOM 1339 C CA . ILE B 1 70 ? 4.961 14.625 0.43 1 92.19 70 ILE B CA 1
ATOM 1340 C C . ILE B 1 70 ? 5.203 15.523 -0.782 1 92.19 70 ILE B C 1
ATOM 1342 O O . ILE B 1 70 ? 4.387 16.391 -1.094 1 92.19 70 ILE B O 1
ATOM 1346 N N . GLU B 1 71 ? 6.23 15.336 -1.485 1 87.25 71 GLU B N 1
ATOM 1347 C CA . GLU B 1 71 ? 6.621 16.219 -2.58 1 87.25 71 GLU B CA 1
ATOM 1348 C C . GLU B 1 71 ? 5.707 16.031 -3.789 1 87.25 71 GLU B C 1
ATOM 1350 O O . GLU B 1 71 ? 5.332 17.016 -4.441 1 87.25 71 GLU B O 1
ATOM 1355 N N . ALA B 1 72 ? 5.48 14.789 -4.141 1 80.62 72 ALA B N 1
ATOM 1356 C CA . ALA B 1 72 ? 4.594 14.477 -5.258 1 80.62 72 ALA B CA 1
ATOM 1357 C C . ALA B 1 72 ? 3.932 13.109 -5.066 1 80.62 72 ALA B C 1
ATOM 1359 O O . ALA B 1 72 ? 4.543 12.188 -4.527 1 80.62 72 ALA B O 1
ATOM 1360 N N . GLY B 1 73 ? 2.74 13.102 -5.508 1 77.12 73 GLY B N 1
ATOM 1361 C CA . GLY B 1 73 ? 2.154 11.773 -5.52 1 77.12 73 GLY B CA 1
ATOM 1362 C C . GLY B 1 73 ? 0.823 11.695 -4.797 1 77.12 73 GLY B C 1
ATOM 1363 O O . GLY B 1 73 ? 0.13 10.68 -4.859 1 77.12 73 GLY B O 1
ATOM 1364 N N . CYS B 1 74 ? 0.577 12.766 -4.07 1 83.06 74 CYS B N 1
ATOM 1365 C CA . CYS B 1 74 ? -0.689 12.805 -3.348 1 83.06 74 CYS B CA 1
ATOM 1366 C C . CYS B 1 74 ? -1.481 14.055 -3.699 1 83.06 74 CYS B C 1
ATOM 1368 O O . CYS B 1 74 ? -0.977 15.172 -3.564 1 83.06 74 CYS B O 1
ATOM 1370 N N . ASP B 1 75 ? -2.426 14.133 -4.609 1 78.25 75 ASP B N 1
ATOM 1371 C CA . ASP B 1 75 ? -3.238 15.305 -4.926 1 78.25 75 ASP B CA 1
ATOM 1372 C C . ASP B 1 75 ? -4.02 15.781 -3.701 1 78.25 75 ASP B C 1
ATOM 1374 O O . ASP B 1 75 ? -3.43 16.125 -2.68 1 78.25 75 ASP B O 1
ATOM 1378 N N . TYR B 1 76 ? -5.293 15.812 -3.727 1 79.5 76 TYR B N 1
ATOM 1379 C CA . TYR B 1 76 ? -6.09 16.266 -2.594 1 79.5 76 TYR B CA 1
ATOM 1380 C C . TYR B 1 76 ? -6.137 15.203 -1.5 1 79.5 76 TYR B C 1
ATOM 1382 O O . TYR B 1 76 ? -6.039 15.516 -0.313 1 79.5 76 TYR B O 1
ATOM 1390 N N . SER B 1 77 ? -6.176 13.977 -1.945 1 84.19 77 SER B N 1
ATOM 1391 C CA . SER B 1 77 ? -6.152 12.852 -1.014 1 84.19 77 SER B CA 1
ATOM 1392 C C . SER B 1 77 ? -5.582 11.602 -1.671 1 84.19 77 SER B C 1
ATOM 1394 O O . SER B 1 77 ? -5.648 11.453 -2.893 1 84.19 77 SER B O 1
ATOM 1396 N N . CYS B 1 78 ? -5.078 10.797 -0.756 1 88.19 78 CYS B N 1
ATOM 1397 C CA . CYS B 1 78 ? -4.57 9.492 -1.187 1 88.19 78 CYS B CA 1
ATOM 1398 C C . CYS B 1 78 ? -4.492 8.523 -0.014 1 88.19 78 CYS B C 1
ATOM 1400 O O . CYS B 1 78 ? -4.816 8.883 1.119 1 88.19 78 CYS B O 1
ATOM 1402 N N . ASP B 1 79 ? -4.262 7.324 -0.331 1 90.94 79 ASP B N 1
ATOM 1403 C CA . ASP B 1 79 ? -3.889 6.367 0.705 1 90.94 79 ASP B CA 1
ATOM 1404 C C . ASP B 1 79 ? -2.373 6.312 0.884 1 90.94 79 ASP B C 1
ATOM 1406 O O . ASP B 1 79 ? -1.623 6.449 -0.084 1 90.94 79 ASP B O 1
ATOM 1410 N N . GLY B 1 80 ? -2.006 6.098 2.115 1 93.25 80 GLY B N 1
ATOM 1411 C CA . GLY B 1 80 ? -0.579 6.117 2.391 1 93.25 80 GLY B CA 1
ATOM 1412 C C . GLY B 1 80 ? -0.151 5.066 3.398 1 93.25 80 GLY B C 1
ATOM 1413 O O . GLY B 1 80 ? -0.944 4.656 4.25 1 93.25 80 GLY B O 1
ATOM 1414 N N . ILE B 1 81 ? 1.076 4.66 3.279 1 95.69 81 ILE B N 1
ATOM 1415 C CA . ILE B 1 81 ? 1.773 3.795 4.223 1 95.69 81 ILE B CA 1
ATOM 1416 C C . ILE B 1 81 ? 3.143 4.387 4.551 1 95.69 81 ILE B C 1
ATOM 1418 O O . ILE B 1 81 ? 3.934 4.672 3.65 1 95.69 81 ILE B O 1
ATOM 1422 N N . LEU B 1 82 ? 3.379 4.668 5.789 1 98 82 LEU B N 1
ATOM 1423 C CA . LEU B 1 82 ? 4.711 4.965 6.301 1 98 82 LEU B CA 1
ATOM 1424 C C . LEU B 1 82 ? 5.355 3.715 6.895 1 98 82 LEU B C 1
ATOM 1426 O O . LEU B 1 82 ? 4.766 3.061 7.762 1 98 82 LEU B O 1
ATOM 1430 N N . SER B 1 83 ? 6.484 3.389 6.406 1 98.12 83 SER B N 1
ATOM 1431 C CA . SER B 1 83 ? 7.188 2.215 6.91 1 98.12 83 SER B CA 1
ATOM 1432 C C . SER B 1 83 ? 8.625 2.557 7.301 1 98.12 83 SER B C 1
ATOM 1434 O O . SER B 1 83 ? 9.133 3.621 6.941 1 98.12 83 SER B O 1
ATOM 1436 N N . GLU B 1 84 ? 9.188 1.668 8.078 1 98 84 GLU B N 1
ATOM 1437 C CA . GLU B 1 84 ? 10.562 1.865 8.547 1 98 84 GLU B CA 1
ATOM 1438 C C . GLU B 1 84 ? 11.359 0.566 8.477 1 98 84 GLU B C 1
ATOM 1440 O O . GLU B 1 84 ? 10.844 -0.502 8.812 1 98 84 GLU B O 1
ATOM 1445 N N . LYS B 1 85 ? 12.508 0.66 7.984 1 97.31 85 LYS B N 1
ATOM 1446 C CA . LYS B 1 85 ? 13.477 -0.431 7.938 1 97.31 85 LYS B CA 1
ATOM 1447 C C . LYS B 1 85 ? 14.883 0.067 8.258 1 97.31 85 LYS B C 1
ATOM 1449 O O . LYS B 1 85 ? 15.422 0.921 7.551 1 97.31 85 LYS B O 1
ATOM 1454 N N . GLY B 1 86 ? 15.469 -0.499 9.32 1 95.31 86 GLY B N 1
ATOM 1455 C CA . GLY B 1 86 ? 16.812 -0.098 9.688 1 95.31 86 GLY B CA 1
ATOM 1456 C C . GLY B 1 86 ? 16.938 1.38 10.008 1 95.31 86 GLY B C 1
ATOM 1457 O O . GLY B 1 86 ? 17.922 2.025 9.648 1 95.31 86 GLY B O 1
ATOM 1458 N N . GLY B 1 87 ? 15.906 1.958 10.5 1 94 87 GLY B N 1
ATOM 1459 C CA . GLY B 1 87 ? 15.938 3.355 10.898 1 94 87 GLY B CA 1
ATOM 1460 C C . GLY B 1 87 ? 15.57 4.309 9.773 1 94 87 GLY B C 1
ATOM 1461 O O . GLY B 1 87 ? 15.523 5.523 9.977 1 94 87 GLY B O 1
ATOM 1462 N N . THR B 1 88 ? 15.398 3.719 8.586 1 96.31 88 THR B N 1
ATOM 1463 C CA . THR B 1 88 ? 15.031 4.539 7.434 1 96.31 88 THR B CA 1
ATOM 1464 C C . THR B 1 88 ? 13.539 4.422 7.145 1 96.31 88 THR B C 1
ATOM 1466 O O . THR B 1 88 ? 13 3.316 7.07 1 96.31 88 THR B O 1
ATOM 1469 N N . GLN B 1 89 ? 12.969 5.605 6.953 1 97.06 89 GLN B N 1
ATOM 1470 C CA . GLN B 1 89 ? 11.539 5.617 6.664 1 97.06 89 GLN B CA 1
ATOM 1471 C C . GLN B 1 89 ? 11.281 5.703 5.164 1 97.06 89 GLN B C 1
ATOM 1473 O O . GLN B 1 89 ? 12.062 6.305 4.426 1 97.06 89 GLN B O 1
ATOM 1478 N N . SER B 1 90 ? 10.234 5.035 4.723 1 97.06 90 SER B N 1
ATOM 1479 C CA . SER B 1 90 ? 9.734 5.113 3.352 1 97.06 90 SER B CA 1
ATOM 1480 C C . SER B 1 90 ? 8.234 5.383 3.328 1 97.06 90 SER B C 1
ATOM 1482 O O . SER B 1 90 ? 7.504 4.949 4.223 1 97.06 90 SER B O 1
ATOM 1484 N N . ILE B 1 91 ? 7.84 6.105 2.305 1 95.56 91 ILE B N 1
ATOM 1485 C CA . ILE B 1 91 ? 6.434 6.461 2.148 1 95.56 91 ILE B CA 1
ATOM 1486 C C . ILE B 1 91 ? 5.887 5.848 0.859 1 95.56 91 ILE B C 1
ATOM 1488 O O . ILE B 1 91 ? 6.461 6.039 -0.217 1 95.56 91 ILE B O 1
ATOM 1492 N N . LEU B 1 92 ? 4.863 5.074 0.969 1 93.44 92 LEU B N 1
ATOM 1493 C CA . LEU B 1 92 ? 4.094 4.57 -0.163 1 93.44 92 LEU B CA 1
ATOM 1494 C C . LEU B 1 92 ? 2.744 5.273 -0.258 1 93.44 92 LEU B C 1
ATOM 1496 O O . LEU B 1 92 ? 2.09 5.512 0.76 1 93.44 92 LEU B O 1
ATOM 1500 N N . VAL B 1 93 ? 2.375 5.566 -1.472 1 91.38 93 VAL B N 1
ATOM 1501 C CA . VAL B 1 93 ? 1.059 6.172 -1.642 1 91.38 93 VAL B CA 1
ATOM 1502 C C . VAL B 1 93 ? 0.337 5.52 -2.818 1 91.38 93 VAL B C 1
ATOM 1504 O O . VAL B 1 93 ? 0.976 4.953 -3.707 1 91.38 93 VAL B O 1
ATOM 1507 N N . SER B 1 94 ? -0.966 5.512 -2.66 1 87.19 94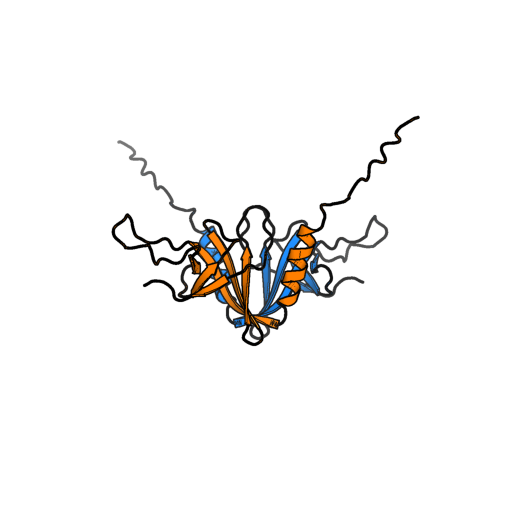 SER B N 1
ATOM 1508 C CA . SER B 1 94 ? -1.835 5.16 -3.779 1 87.19 94 SER B CA 1
ATOM 1509 C C . SER B 1 94 ? -3.004 6.133 -3.898 1 87.19 94 SER B C 1
ATOM 1511 O O . SER B 1 94 ? -3.73 6.359 -2.93 1 87.19 94 SER B O 1
ATOM 1513 N N . GLY B 1 95 ? -3.211 6.848 -4.676 1 68.44 95 GLY B N 1
ATOM 1514 C CA . GLY B 1 95 ? -4.27 7.848 -4.688 1 68.44 95 GLY B CA 1
ATOM 1515 C C . GLY B 1 95 ? -4.973 7.953 -6.027 1 68.44 95 GLY B C 1
ATOM 1516 O O . GLY B 1 95 ? -6.168 8.242 -6.086 1 68.44 95 GLY B O 1
ATOM 1517 N N . SER B 1 96 ? -4.227 8.398 -7.129 1 55.56 96 SER B N 1
ATOM 1518 C CA . SER B 1 96 ? -4.859 8.859 -8.359 1 55.56 96 SER B CA 1
ATOM 1519 C C . SER B 1 96 ? -5.285 7.695 -9.242 1 55.56 96 SER B C 1
ATOM 1521 O O . SER B 1 96 ? -4.949 6.543 -8.961 1 55.56 96 SER B O 1
ATOM 1523 N N . TYR B 1 97 ? -6.156 8.133 -10.172 1 51.88 97 TYR B N 1
ATOM 1524 C CA . TYR B 1 97 ? -6.699 7.258 -11.203 1 51.88 97 TYR B CA 1
ATOM 1525 C C . TYR B 1 97 ? -5.609 6.371 -11.797 1 51.88 97 TYR B C 1
ATOM 1527 O O . TYR B 1 97 ? -4.609 6.867 -12.32 1 51.88 97 TYR B O 1
ATOM 1535 N N . ARG B 1 98 ? -5.738 5.086 -11.781 1 52.72 98 ARG B N 1
ATOM 1536 C CA . ARG B 1 98 ? -4.922 4.051 -12.414 1 52.72 98 ARG B CA 1
ATOM 1537 C C . ARG B 1 98 ? -3.611 3.852 -11.656 1 52.72 98 ARG B C 1
ATOM 1539 O O . ARG B 1 98 ? -2.693 3.201 -12.164 1 52.72 98 ARG B O 1
ATOM 1546 N N . ASP B 1 99 ? -3.684 4.57 -10.297 1 60.5 99 ASP B N 1
ATOM 1547 C CA . ASP B 1 99 ? -2.316 4.633 -9.789 1 60.5 99 ASP B CA 1
ATOM 1548 C C . ASP B 1 99 ? -1.974 3.385 -8.977 1 60.5 99 ASP B C 1
ATOM 1550 O O . ASP B 1 99 ? -2.814 2.867 -8.234 1 60.5 99 ASP B O 1
ATOM 1554 N N . HIS B 1 100 ? -0.955 2.896 -9.258 1 77.25 100 HIS B N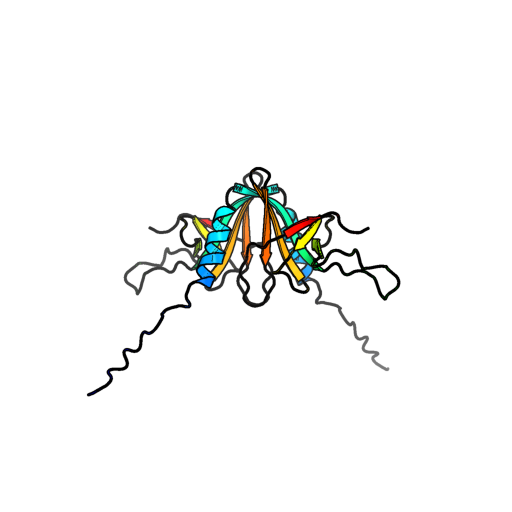 1
ATOM 1555 C CA . HIS B 1 100 ? -0.109 1.915 -8.586 1 77.25 100 HIS B CA 1
ATOM 1556 C C . HIS B 1 100 ? 0.411 2.451 -7.258 1 77.25 100 HIS B C 1
ATOM 1558 O O . HIS B 1 100 ? 0.464 3.666 -7.051 1 77.25 100 HIS B O 1
ATOM 1564 N N . ILE B 1 101 ? 0.468 1.521 -6.371 1 88.5 101 ILE B N 1
ATOM 1565 C CA . ILE B 1 101 ? 1.214 1.902 -5.176 1 88.5 101 ILE B CA 1
ATOM 1566 C C . ILE B 1 101 ? 2.631 2.32 -5.562 1 88.5 101 ILE B C 1
ATOM 1568 O O . ILE B 1 101 ? 3.311 1.612 -6.309 1 88.5 101 ILE B O 1
ATOM 1572 N N . ARG B 1 102 ? 3.039 3.465 -5.098 1 88.81 102 ARG B N 1
ATOM 1573 C CA . ARG B 1 102 ? 4.375 3.945 -5.434 1 88.81 102 ARG B CA 1
ATOM 1574 C C . ARG B 1 102 ? 5.07 4.531 -4.207 1 88.81 102 ARG B C 1
ATOM 1576 O O . ARG B 1 102 ? 4.414 5.07 -3.314 1 88.81 102 ARG B O 1
ATOM 1583 N N . LYS B 1 103 ? 6.301 4.391 -4.297 1 91.38 103 LYS B N 1
ATOM 1584 C CA . LYS B 1 103 ? 7.133 5.082 -3.312 1 91.38 103 LYS B CA 1
ATOM 1585 C C . LYS B 1 103 ? 7.305 6.555 -3.674 1 91.38 103 LYS B C 1
ATOM 1587 O O . LYS B 1 103 ? 7.52 6.891 -4.84 1 91.38 103 LYS B O 1
ATOM 1592 N N . VAL B 1 104 ? 7.176 7.418 -2.666 1 91.06 104 VAL B N 1
ATOM 1593 C CA . VAL B 1 104 ? 7.305 8.844 -2.934 1 91.06 104 VAL B CA 1
ATOM 1594 C C . VAL B 1 104 ? 8.32 9.461 -1.972 1 91.06 104 VAL B C 1
ATOM 1596 O O . VAL B 1 104 ? 8.578 8.914 -0.899 1 91.06 104 VAL B O 1
ATOM 1599 N N . GLU B 1 105 ? 8.82 10.539 -2.426 1 92.5 105 GLU B N 1
ATOM 1600 C CA . GLU B 1 105 ? 9.695 11.312 -1.552 1 92.5 105 GLU B CA 1
ATOM 1601 C C . GLU B 1 105 ? 8.883 12.133 -0.55 1 92.5 105 GLU B C 1
ATOM 1603 O O . GLU B 1 105 ? 7.852 12.711 -0.9 1 92.5 105 GLU B O 1
ATOM 1608 N N . GLY B 1 106 ? 9.414 12.102 0.688 1 94.06 106 GLY B N 1
ATOM 1609 C CA . GLY B 1 106 ? 8.766 12.836 1.761 1 94.06 106 GLY B CA 1
ATOM 1610 C C . GLY B 1 106 ? 9.359 12.555 3.127 1 94.06 106 GLY B C 1
ATOM 1611 O O . GLY B 1 106 ? 10.328 11.797 3.242 1 94.06 106 GLY B O 1
ATOM 1612 N N . THR B 1 107 ? 8.766 13.25 4.066 1 93.44 107 THR B N 1
ATOM 1613 C CA . THR B 1 107 ? 9.258 13.109 5.43 1 93.44 107 THR B CA 1
ATOM 1614 C C . THR B 1 107 ? 8.117 13.242 6.434 1 93.44 107 THR B C 1
ATOM 1616 O O . THR B 1 107 ? 7.133 13.945 6.176 1 93.44 107 THR B O 1
ATOM 1619 N N . GLN B 1 108 ? 8.273 12.508 7.398 1 95.56 108 GLN B N 1
ATOM 1620 C CA . GLN B 1 108 ? 7.375 12.711 8.523 1 95.56 108 GLN B CA 1
ATOM 1621 C C . GLN B 1 108 ? 7.66 14.039 9.22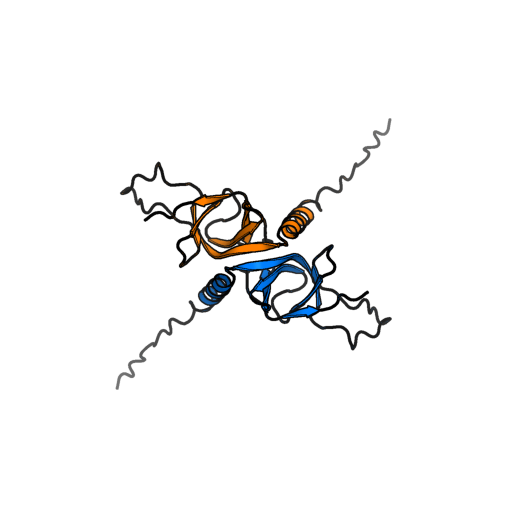7 1 95.56 108 GLN B C 1
ATOM 1623 O O . GLN B 1 108 ? 8.82 14.398 9.438 1 95.56 108 GLN B O 1
ATOM 162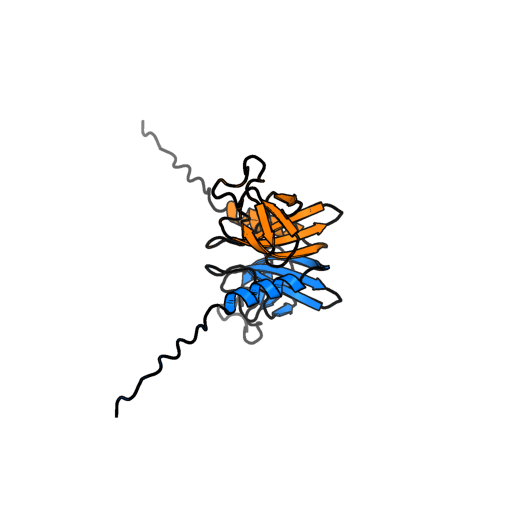8 N N . VAL B 1 109 ? 6.578 14.75 9.539 1 93.38 109 VAL B N 1
ATOM 1629 C CA . VAL B 1 109 ? 6.703 16.031 10.219 1 93.38 109 VAL B CA 1
ATOM 1630 C C . VAL B 1 109 ? 5.684 16.125 11.359 1 93.38 109 VAL B C 1
ATOM 1632 O O . VAL B 1 109 ? 4.793 15.273 11.461 1 93.38 109 VAL B O 1
ATOM 1635 N N . SER B 1 110 ? 5.895 17.109 12.234 1 91.56 110 SER B N 1
ATOM 1636 C CA . SER B 1 110 ? 4.902 17.344 13.281 1 91.56 110 SER B CA 1
ATOM 1637 C C . SER B 1 110 ? 3.607 17.906 12.695 1 91.56 110 SER B C 1
ATOM 1639 O O . SER B 1 110 ? 3.637 18.75 11.805 1 91.56 110 SER B O 1
ATOM 1641 N N . CYS B 1 111 ? 2.516 17.328 13.18 1 90.75 111 CYS B N 1
ATOM 1642 C CA . CYS B 1 111 ? 1.231 17.859 12.727 1 90.75 111 CYS B CA 1
ATOM 1643 C C . CYS B 1 111 ? 0.954 19.219 13.344 1 90.75 111 CYS B C 1
ATOM 1645 O O . CYS B 1 111 ? 1.243 19.453 14.523 1 90.75 111 CYS B O 1
ATOM 1647 N N . PRO B 1 112 ? 0.392 20.094 12.516 1 83.44 112 PRO B N 1
ATOM 1648 C CA . PRO B 1 112 ? -0.008 21.359 13.109 1 83.44 112 PRO B CA 1
ATOM 1649 C C . PRO B 1 112 ? -1.095 21.219 14.172 1 83.44 112 PRO B C 1
ATOM 1651 O O . PRO B 1 112 ? -1.921 20.297 14.086 1 83.44 112 PRO B O 1
ATOM 1654 N N . ARG B 1 113 ? -1.005 22 15.219 1 74.56 113 ARG B N 1
ATOM 1655 C CA . ARG B 1 113 ? -1.953 22 16.328 1 74.56 113 ARG B CA 1
ATOM 1656 C C . ARG B 1 113 ? -3.256 22.688 15.938 1 74.56 113 ARG B C 1
ATOM 1658 O O . ARG B 1 113 ? -3.256 23.609 15.117 1 74.56 113 ARG B O 1
#

Organism: Pseudomonas aeruginosa (strain ATCC 15692 / DSM 22644 / CIP 104116 / JCM 14847 / LMG 12228 / 1C / PRS 101 / PAO1) (NCBI:txid208964)

Radius of gyration: 22.41 Å; Cα contacts (8 Å, |Δi|>4): 450; chains: 2; bounding box: 78×65×71 Å

Sequence (226 aa):
MPCRLSLVVFPALFSIAAGAAEELKDMAGSTIVVAGRLEAVECPGAGLYDCTGWPANLYRFEGQDVCLSIEAGCDYSCDGILSEKGGTQSILVSGSYRDHIRKVEGTQVSCPRMPCRLSLVVFPALFSIAAGAAEELKDMAGSTIVVAGRLEAVECPGAGLYDCTGWPANLYRFEGQDVCLSIEAGCDYSCDGILSEKGGTQSILVSGSYRDHIRKVEGTQVSCPR

Foldseek 3Di:
DDPPPPPPPPPPDPPPVVVFVVQVVVCPPWAWPDWAKKADDDDPPPPPDDCVPPQPQWIDHPPDFKIKRFDDDADRMWIWTWIDDPRDIWMWTGRDDVDDTGTTDIDIDGDDD/DPPPPPPPPPPPDPPPVVVFVVQVVVCPPWAWPDWAKKADDDDPPPPVDDCVPPQPQWIDHPPDFKIKRFDDDADRMWIWTWIDDPRDIWMWTDRDDVDDTGTTDIDIDGDDD

Nearest PDB structures (foldseek):
  7zsk-assembly1_C  TM=3.943E-01  e=4.894E+00  Brevibacillus brevis NBRC 100599
  7zmf-assembly1_A  TM=3.945E-01  e=4.691E+00  Brevibacillus brevis NBRC 100599
  7zsk-assembly1_C  TM=3.946E-01  e=4.956E+00  Brevibacillus brevis NBRC 100599

Secondary structure (DSSP, 8-state):
------------TTHHHHHHHHHHHTTTTPEEEEEEEEEE-----SSSS--TTPPTTEEEETTSS-EEEESSS-SSEEEEEEEEETTEEEEEEE-STTPPPEEE-EEEEPPP-/------------TTHHHHHHHHHHHTTTTPEEEEEEEEEE-----SSSS--TTPPTTEEEETTSS-EEEESSS-SSEEEEEEEEETTEEEEEEE-STTPPPEEE-EEEEPPP-

Solvent-accessible surface area (backbone atoms only — not comparable to full-atom values): 12972 Å² total; per-residue (Å²): 133,87,80,80,78,80,79,80,79,76,87,64,81,74,60,66,70,59,51,40,33,59,59,30,47,71,44,38,69,17,29,27,64,40,33,20,35,29,35,59,54,69,69,84,38,84,75,80,43,87,50,89,79,52,66,70,54,27,28,28,32,68,97,50,97,49,18,34,32,43,79,57,72,57,73,70,46,24,25,35,35,37,28,37,46,96,88,42,74,47,38,35,32,22,37,49,81,77,38,54,54,32,77,40,60,63,44,80,45,84,61,84,129,132,88,82,79,78,78,79,79,80,75,87,70,82,75,61,65,68,58,52,40,34,57,58,28,47,72,44,39,71,17,29,27,65,42,33,21,36,30,34,57,55,70,69,85,36,86,74,83,42,87,50,87,79,51,68,73,54,27,29,31,33,68,98,50,96,48,18,34,34,44,79,56,72,58,74,70,47,22,25,36,36,38,28,36,45,96,89,42,74,49,39,35,31,22,37,54,79,76,36,53,55,32,78,40,60,66,43,81,45,84,60,85,131

pLDDT: mean 79.04, std 19.11, range [34.78, 98.38]